Protein AF-A0A914AS18-F1 (afdb_monomer)

Radius of gyration: 23.31 Å; Cα contacts (8 Å, |Δi|>4): 651; chains: 1; bounding box: 73×38×85 Å

Foldseek 3Di:
DDDDDDDDDPPPPPPPPPPPDDDEFAKEKDWLAQAQALHFPTKIKIFGDPPNQQFDKDKFAQAQAQAQQADDDDRHADPPWDWDCPDSGMIMIGHPNHQNNFDKMWIWTADPVVRHIDIYIGGHAYNQAQKEWPVNAQEDEAEQQDKDKTFIDGDNVAFKKWKWWQPRNDTDTDDTRDRMDIGGNVRQVAWTKMKIDRPPDDSSDSNIYIHTYHYACHHPQFADPPVRPHGADAAPPPWDQHRHRSFTDEDPQADDRRRPDGHPPPDPVPPPDDDDDQALPGAPPPWDADRPPRDTHHDD

InterPro domains:
  IPR000742 EGF-like domain [PS01186] (248-259)
  IPR013783 Immunoglobulin-like fold [G3DSA:2.60.40.10] (130-218)
  IPR052108 Multiple EGF-like domains/Integrin beta-like [PTHR24035] (187-259)

Sequence (300 aa):
MQLMALASLILVTVVGFQYVGGDTFHQTMVTPVPYGAGLPGVSLSCIRSIPDIYFGYSFGRPFTLNVPGSASGLTGFPNGTISDNTVQNATTWYLPPTVDATGLFHCRGRNPVTRLSSEVYSIIHSHLRKFEPADGQVTKTINKGENATLAVISANNGSSPVWHRNNEGILLDLDPTRYEIQLTADEVADGDLFVVTDRDAPLDDNHFGMIRLIVRGCVAGKWGPPDCKGVCDLCYNGGVCDDETGDCICPPGFSEPNCLTGKLIAWSACLSGGLSVGVCDVCYNGGVCDDETGDCICPP

Nearest PDB structures (foldseek):
  4k0v-assembly1_A  TM=8.146E-01  e=7.078E-15  Homo sapiens
  2gy7-assembly1_B  TM=7.053E-01  e=8.536E-16  Homo sapiens
  1ya5-assembly1_B  TM=3.001E-01  e=5.994E-06  Homo sapiens
  3b43-assembly1_A  TM=2.975E-01  e=2.326E-05  Oryctolagus cuniculus
  1d3l-assembly1_A  TM=3.183E-01  e=7.267E-05  Homo sapiens

Solvent-accessible surface area (backbone atoms only — not comparable to full-atom values): 17046 Å² total; per-residue (Å²): 139,85,82,83,81,82,79,82,79,79,80,78,79,76,78,69,78,72,76,76,90,55,77,71,45,43,61,48,44,50,53,95,43,45,52,27,22,44,36,80,87,28,45,40,33,44,38,39,34,82,91,43,36,85,56,61,64,51,73,27,21,88,52,39,68,79,50,62,29,44,77,69,85,50,44,55,72,53,85,76,52,46,77,47,64,87,48,84,41,35,40,36,35,37,41,44,54,33,55,62,48,34,45,59,36,36,41,36,35,43,41,83,86,82,67,34,67,31,76,37,62,42,63,26,31,21,61,64,15,20,33,42,42,63,84,75,47,57,59,48,79,47,37,42,81,44,66,48,75,51,48,44,39,68,61,59,82,36,83,37,36,31,40,31,38,38,67,89,45,47,75,44,83,74,50,89,61,49,57,59,51,79,41,51,28,84,78,44,66,79,38,44,43,36,35,32,38,49,69,87,51,60,67,69,46,50,36,36,18,61,38,35,41,42,40,36,76,16,40,85,66,24,5,35,56,90,77,34,78,41,67,38,62,79,34,32,88,79,19,44,52,37,30,71,59,30,48,35,47,46,42,93,52,34,33,68,77,32,13,72,46,74,44,80,85,66,74,77,86,74,81,83,76,93,76,86,80,82,68,53,88,78,44,70,90,78,19,47,59,38,88,89,79,36,45,67,47,63,70,132

Mean predicted aligned error: 12.3 Å

Organism: Patiria miniata (NCBI:txid46514)

pLDDT: mean 76.68, std 19.77, range [28.48, 96.12]

Secondary structure (DSSP, 8-state):
--------------------S-----EEEE-S-TT-BTSTT-EEEEEE-TTSTT--EEEE-SS---STT--TT-SSPPTT-EEE--STTEEEEE--SSGGG-EEEEEEEE-TTT--EEEEEEEE-BTT-SEEETTS-SEEEE-TT--EEEEEEE-SS--SEEEEEEETTEEEEEEET-SEEEE-TTTSTT-EEEEEEETTS-TT----EEEEEEE-SS-TTEESTTTT-EE-----TT-EE-TTT--EEPPTTEESTTS-EE----STTSSSS----------STTPEEPTTT--EE---

Structure (mmCIF, N/CA/C/O backbone):
data_AF-A0A914AS18-F1
#
_entry.id   AF-A0A914AS18-F1
#
loop_
_atom_site.group_PDB
_atom_site.id
_atom_site.type_symbol
_atom_site.label_atom_id
_atom_site.label_alt_id
_atom_site.label_comp_id
_atom_site.label_asym_id
_atom_site.label_entity_id
_atom_site.label_seq_id
_atom_site.pdbx_PDB_ins_code
_atom_site.Cartn_x
_atom_site.Cartn_y
_atom_site.Cartn_z
_atom_site.occupancy
_atom_site.B_iso_or_equiv
_atom_site.auth_seq_id
_atom_site.auth_comp_id
_atom_site.auth_asym_id
_atom_site.auth_atom_id
_atom_site.pdbx_PDB_model_num
ATOM 1 N N . MET A 1 1 ? 50.838 5.146 -64.213 1.00 42.44 1 MET A N 1
ATOM 2 C CA . MET A 1 1 ? 50.674 5.775 -62.883 1.00 42.44 1 MET A CA 1
ATOM 3 C C . MET A 1 1 ? 49.210 5.661 -62.487 1.00 42.44 1 MET A C 1
ATOM 5 O O . MET A 1 1 ? 48.404 6.487 -62.884 1.00 42.44 1 MET A O 1
ATOM 9 N N . GLN A 1 2 ? 48.857 4.563 -61.817 1.00 36.12 2 GLN A N 1
ATOM 10 C CA . GLN A 1 2 ? 47.533 4.335 -61.233 1.00 36.12 2 GLN A CA 1
ATOM 11 C C . GLN A 1 2 ? 47.475 5.044 -59.877 1.00 36.12 2 GLN A C 1
ATOM 13 O O . GLN A 1 2 ? 48.295 4.752 -59.012 1.00 36.12 2 GLN A O 1
ATOM 18 N N . LEU A 1 3 ? 46.511 5.945 -59.689 1.00 34.16 3 LEU A N 1
ATOM 19 C CA . LEU A 1 3 ? 46.078 6.373 -58.361 1.00 34.16 3 LEU A CA 1
ATOM 20 C C . LEU A 1 3 ? 44.794 5.597 -58.044 1.00 34.16 3 LEU A C 1
ATOM 22 O O . LEU A 1 3 ? 43.732 5.900 -58.583 1.00 34.16 3 LEU A O 1
ATOM 26 N N . MET A 1 4 ? 44.906 4.558 -57.216 1.00 32.34 4 MET A N 1
ATOM 27 C CA . MET A 1 4 ? 43.747 3.916 -56.598 1.00 32.34 4 MET A CA 1
ATOM 28 C C . MET A 1 4 ? 43.265 4.814 -55.455 1.00 32.34 4 MET A C 1
ATOM 30 O O . MET A 1 4 ? 43.970 4.985 -54.462 1.00 32.34 4 MET A O 1
ATOM 34 N N . ALA A 1 5 ? 42.081 5.404 -55.600 1.00 39.03 5 ALA A N 1
ATOM 35 C CA . ALA A 1 5 ? 41.400 6.090 -54.510 1.00 39.03 5 ALA A CA 1
ATOM 36 C C . ALA A 1 5 ? 40.699 5.044 -53.629 1.00 39.03 5 ALA A C 1
ATOM 38 O O . ALA A 1 5 ? 39.703 4.446 -54.032 1.00 39.03 5 ALA A O 1
ATOM 39 N N . LEU A 1 6 ? 41.239 4.801 -52.435 1.00 37.94 6 LEU A N 1
ATOM 40 C CA . LEU A 1 6 ? 40.579 4.033 -51.380 1.00 37.94 6 LEU A CA 1
ATOM 41 C C . LEU A 1 6 ? 39.512 4.921 -50.728 1.00 37.94 6 LEU A C 1
ATOM 43 O O . LEU A 1 6 ? 39.827 5.808 -49.938 1.00 37.94 6 LEU A O 1
ATOM 47 N N . ALA A 1 7 ? 38.248 4.703 -51.084 1.00 37.66 7 ALA A N 1
ATOM 48 C CA . ALA A 1 7 ? 37.115 5.290 -50.382 1.00 37.66 7 ALA A CA 1
ATOM 49 C C . ALA A 1 7 ? 36.862 4.494 -49.090 1.00 37.66 7 ALA A C 1
ATOM 51 O O . ALA A 1 7 ? 36.327 3.387 -49.127 1.00 37.66 7 ALA A O 1
ATOM 52 N N . SER A 1 8 ? 37.269 5.047 -47.946 1.00 40.97 8 SER A N 1
ATOM 53 C CA . SER A 1 8 ? 36.931 4.502 -46.627 1.00 40.97 8 SER A CA 1
ATOM 54 C C . SER A 1 8 ? 35.450 4.745 -46.334 1.00 40.97 8 SER A C 1
ATOM 56 O O . SER A 1 8 ? 35.049 5.853 -45.980 1.00 40.97 8 SER A O 1
ATOM 58 N N . LEU A 1 9 ? 34.631 3.706 -46.492 1.00 36.41 9 LEU A N 1
ATOM 59 C CA . LEU A 1 9 ? 33.234 3.701 -46.068 1.00 36.41 9 LEU A CA 1
ATOM 60 C C . LEU A 1 9 ? 33.200 3.534 -44.537 1.00 36.41 9 LEU A C 1
ATOM 62 O O . LEU A 1 9 ? 33.356 2.429 -44.022 1.00 36.41 9 LEU A O 1
ATOM 66 N N . ILE A 1 10 ? 33.056 4.634 -43.794 1.00 40.56 10 ILE A N 1
ATOM 67 C CA . ILE A 1 10 ? 32.848 4.581 -42.341 1.00 40.56 10 ILE A CA 1
ATOM 68 C C . ILE A 1 10 ? 31.408 4.114 -42.112 1.00 40.56 10 ILE A C 1
ATOM 70 O O . ILE A 1 10 ? 30.462 4.892 -42.234 1.00 40.56 10 ILE A O 1
ATOM 74 N N . LEU A 1 11 ? 31.239 2.825 -41.815 1.00 35.41 11 LEU A N 1
ATOM 75 C CA . LEU A 1 11 ? 29.970 2.268 -41.363 1.00 35.41 11 LEU A CA 1
ATOM 76 C C . LEU A 1 11 ? 29.728 2.778 -39.933 1.00 35.41 11 LEU A C 1
ATOM 78 O O . LEU A 1 11 ? 30.219 2.205 -38.964 1.00 35.41 11 LEU A O 1
ATOM 82 N N . VAL A 1 12 ? 29.018 3.898 -39.790 1.00 36.06 12 VAL A N 1
ATOM 83 C CA . VAL A 1 12 ? 28.504 4.325 -38.486 1.00 36.06 12 VAL A CA 1
ATOM 84 C C . VAL A 1 12 ? 27.377 3.362 -38.134 1.00 36.06 12 VAL A C 1
ATOM 86 O O . VAL A 1 12 ? 26.227 3.558 -38.524 1.00 36.06 12 VAL A O 1
ATOM 89 N N . THR A 1 13 ? 27.704 2.280 -37.432 1.00 35.69 13 THR A N 1
ATOM 90 C CA . THR A 1 13 ? 26.700 1.481 -36.735 1.00 35.69 13 THR A CA 1
ATOM 91 C C . THR A 1 13 ? 26.132 2.357 -35.630 1.00 35.69 13 THR A C 1
ATOM 93 O O . THR A 1 13 ? 26.680 2.430 -34.531 1.00 35.69 13 THR A O 1
ATOM 96 N N . VAL A 1 14 ? 25.047 3.068 -35.935 1.00 34.44 14 VAL A N 1
ATOM 97 C CA . VAL A 1 14 ? 24.156 3.592 -34.906 1.00 34.44 14 VAL A CA 1
ATOM 98 C C . VAL A 1 14 ? 23.578 2.359 -34.229 1.00 34.44 14 VAL A C 1
ATOM 100 O O . VAL A 1 14 ? 22.624 1.758 -34.720 1.00 34.44 14 VAL A O 1
ATOM 103 N N . VAL A 1 15 ? 24.202 1.932 -33.132 1.00 35.03 15 VAL A N 1
ATOM 104 C CA . VAL A 1 15 ? 23.566 1.019 -32.186 1.00 35.03 15 VAL A CA 1
ATOM 105 C C . VAL A 1 15 ? 22.475 1.847 -31.524 1.00 35.03 15 VAL A C 1
ATOM 107 O O . VAL A 1 15 ? 22.665 2.449 -30.471 1.00 35.03 15 VAL A O 1
ATOM 110 N N . GLY A 1 16 ? 21.341 1.970 -32.210 1.00 29.72 16 GLY A N 1
ATOM 111 C CA . GLY A 1 16 ? 20.107 2.314 -31.542 1.00 29.72 16 GLY A CA 1
ATOM 112 C C . GLY A 1 16 ? 19.848 1.163 -30.592 1.00 29.72 16 GLY A C 1
ATOM 113 O O . GLY A 1 16 ? 19.482 0.080 -31.044 1.00 29.72 16 GLY A O 1
ATOM 114 N N . PHE A 1 17 ? 20.088 1.374 -29.298 1.00 34.53 17 PHE A N 1
ATOM 115 C CA . PHE A 1 17 ? 19.421 0.578 -28.284 1.00 34.53 17 PHE A CA 1
ATOM 116 C C . PHE A 1 17 ? 17.931 0.797 -28.532 1.00 34.53 17 PHE A C 1
ATOM 118 O O . PHE A 1 17 ? 17.363 1.815 -28.141 1.00 34.53 17 PHE A O 1
ATOM 125 N N . GLN A 1 18 ? 17.324 -0.102 -29.305 1.00 31.59 18 GLN A N 1
ATOM 126 C CA . GLN A 1 18 ? 15.885 -0.235 -29.317 1.00 31.59 18 GLN A CA 1
ATOM 127 C C . GLN A 1 18 ? 15.551 -0.695 -27.907 1.00 31.59 18 GLN A C 1
ATOM 129 O O . GLN A 1 18 ? 15.800 -1.845 -27.558 1.00 31.59 18 GLN A O 1
ATOM 134 N N . TYR A 1 19 ? 15.118 0.255 -27.078 1.00 38.97 19 TYR A N 1
ATOM 135 C CA . TYR A 1 19 ? 14.481 -0.036 -25.806 1.00 38.97 19 TYR A CA 1
ATOM 136 C C . TYR A 1 19 ? 13.300 -0.944 -26.146 1.00 38.97 19 TYR A C 1
ATOM 138 O O . TYR A 1 19 ? 12.369 -0.535 -26.847 1.00 38.97 19 TYR A O 1
ATOM 146 N N . VAL A 1 20 ? 13.450 -2.226 -25.820 1.00 39.88 20 VAL A N 1
ATOM 147 C CA . VAL A 1 20 ? 12.445 -3.245 -26.100 1.00 39.88 20 VAL A CA 1
ATOM 148 C C . VAL A 1 20 ? 11.271 -2.918 -25.190 1.00 39.88 20 VAL A C 1
ATOM 150 O O . VAL A 1 20 ? 11.440 -2.809 -23.984 1.00 39.88 20 VAL A O 1
ATOM 153 N N . GLY A 1 21 ? 10.118 -2.653 -25.802 1.00 36.00 21 GLY A N 1
ATOM 154 C CA . GLY A 1 21 ? 8.960 -2.086 -25.130 1.00 36.00 21 GLY A CA 1
ATOM 155 C C . GLY A 1 21 ? 8.450 -2.941 -23.972 1.00 36.00 21 GLY A C 1
ATOM 156 O O . GLY A 1 21 ? 8.034 -4.075 -24.189 1.00 36.00 21 GLY A O 1
ATOM 157 N N . GLY A 1 22 ? 8.435 -2.317 -22.793 1.00 49.41 22 GLY A N 1
ATOM 158 C CA . GLY A 1 22 ? 7.764 -2.761 -21.569 1.00 49.41 22 GLY A CA 1
ATOM 159 C C . GLY A 1 22 ? 7.999 -1.810 -20.381 1.00 49.41 22 GLY A C 1
ATOM 160 O O . GLY A 1 22 ? 7.972 -2.238 -19.240 1.00 49.41 22 GLY A O 1
ATOM 161 N N . ASP A 1 23 ? 8.312 -0.527 -20.596 1.00 62.78 23 ASP A N 1
ATOM 162 C CA . ASP A 1 23 ? 9.034 0.244 -19.567 1.00 62.78 23 ASP A CA 1
ATOM 163 C C . ASP A 1 23 ? 8.135 0.857 -18.478 1.00 62.78 23 ASP A C 1
ATOM 165 O O . ASP A 1 23 ? 7.740 2.026 -18.536 1.00 62.78 23 ASP A O 1
ATOM 169 N N . THR A 1 24 ? 7.845 0.101 -17.422 1.00 70.62 24 THR A N 1
ATOM 170 C CA . THR A 1 24 ? 7.373 0.698 -16.165 1.00 70.62 24 THR A CA 1
ATOM 171 C C . THR A 1 24 ? 8.449 1.624 -15.578 1.00 70.62 24 THR A C 1
ATOM 173 O O . THR A 1 24 ? 9.645 1.473 -15.822 1.00 70.62 24 THR A O 1
ATOM 176 N N . PHE A 1 25 ? 8.034 2.646 -14.821 1.00 80.69 25 PHE A N 1
ATOM 177 C CA . PHE A 1 25 ? 8.987 3.501 -14.110 1.00 80.69 25 PHE A CA 1
ATOM 178 C C . PHE A 1 25 ? 9.487 2.772 -12.857 1.00 80.69 25 PHE A C 1
ATOM 180 O O . PHE A 1 25 ? 8.688 2.444 -11.975 1.00 80.69 25 PHE A O 1
ATOM 187 N N . HIS A 1 26 ? 10.798 2.554 -12.757 1.00 78.44 26 HIS A N 1
ATOM 188 C CA . HIS A 1 26 ? 11.415 1.712 -11.735 1.00 78.44 26 HIS A CA 1
ATOM 189 C C . HIS A 1 26 ? 11.578 2.467 -10.417 1.00 78.44 26 HIS A C 1
ATOM 191 O O . HIS A 1 26 ? 12.534 3.220 -10.202 1.00 78.44 26 HIS A O 1
ATOM 197 N N . GLN A 1 27 ? 10.641 2.243 -9.504 1.00 82.19 27 GLN A N 1
ATOM 198 C CA . GLN A 1 27 ? 10.628 2.885 -8.196 1.00 82.19 27 GLN A CA 1
ATOM 199 C C . GLN A 1 27 ? 9.976 2.001 -7.137 1.00 82.19 27 GLN A C 1
ATOM 201 O O . GLN A 1 27 ? 9.215 1.090 -7.448 1.00 82.19 27 GLN A O 1
ATOM 206 N N . THR A 1 28 ? 10.240 2.314 -5.874 1.00 84.12 28 THR A N 1
ATOM 207 C CA . THR A 1 28 ? 9.548 1.733 -4.725 1.00 84.12 28 THR A CA 1
ATOM 208 C C . THR A 1 28 ? 9.311 2.794 -3.658 1.00 84.12 28 THR A C 1
ATOM 210 O O . THR A 1 28 ? 10.036 3.790 -3.586 1.00 84.12 28 THR A O 1
ATOM 213 N N . MET A 1 29 ? 8.287 2.585 -2.836 1.00 86.25 29 MET A N 1
ATOM 214 C CA . MET A 1 29 ? 8.003 3.408 -1.669 1.00 86.25 29 MET A CA 1
ATOM 215 C C . MET A 1 29 ? 7.991 2.515 -0.440 1.00 86.25 29 MET A C 1
ATOM 217 O O . MET A 1 29 ? 7.342 1.470 -0.440 1.00 86.25 29 MET A O 1
ATOM 221 N N . VAL A 1 30 ? 8.742 2.913 0.582 1.00 84.12 30 VAL A N 1
ATOM 222 C CA . VAL A 1 30 ? 8.933 2.119 1.796 1.00 84.12 30 VAL A CA 1
ATOM 223 C C . VAL A 1 30 ? 8.696 2.961 3.040 1.00 84.12 30 VAL A C 1
ATOM 225 O O . VAL A 1 30 ? 9.022 4.147 3.080 1.00 84.12 30 VAL A O 1
ATOM 228 N N . THR A 1 31 ? 8.162 2.324 4.077 1.00 85.00 31 THR A N 1
ATOM 229 C CA . THR A 1 31 ? 8.147 2.847 5.444 1.00 85.00 31 THR A CA 1
ATOM 230 C C . THR A 1 31 ? 8.686 1.772 6.385 1.00 85.00 31 THR A C 1
ATOM 232 O O . THR A 1 31 ? 8.268 0.618 6.274 1.00 85.00 31 THR A O 1
ATOM 235 N N . PRO A 1 32 ? 9.608 2.105 7.304 1.00 82.00 32 PRO A N 1
ATOM 236 C CA . PRO A 1 32 ? 10.086 1.148 8.298 1.00 82.00 32 PRO A CA 1
ATOM 237 C C . PRO A 1 32 ? 9.074 0.928 9.435 1.00 82.00 32 PRO A C 1
ATOM 239 O O . PRO A 1 32 ? 9.190 -0.039 10.179 1.00 82.00 32 PRO A O 1
ATOM 242 N N . VAL A 1 33 ? 8.079 1.813 9.585 1.00 85.00 33 VAL A N 1
ATOM 243 C CA . VAL A 1 33 ? 7.125 1.805 10.705 1.00 85.00 33 VAL A CA 1
ATOM 244 C C . VAL A 1 33 ? 5.674 1.922 10.212 1.00 85.00 33 VAL A C 1
ATOM 246 O O . VAL A 1 33 ? 5.014 2.938 10.447 1.00 85.00 33 VAL A O 1
ATOM 249 N N . PRO A 1 34 ? 5.126 0.875 9.561 1.00 87.44 34 PRO A N 1
ATOM 250 C CA . PRO A 1 34 ? 3.766 0.898 9.012 1.00 87.44 34 PRO A CA 1
ATOM 251 C C . PRO A 1 34 ? 2.676 1.092 10.077 1.00 87.44 34 PRO A C 1
ATOM 253 O O . PRO A 1 34 ? 1.574 1.490 9.737 1.00 87.44 34 PRO A O 1
ATOM 256 N N 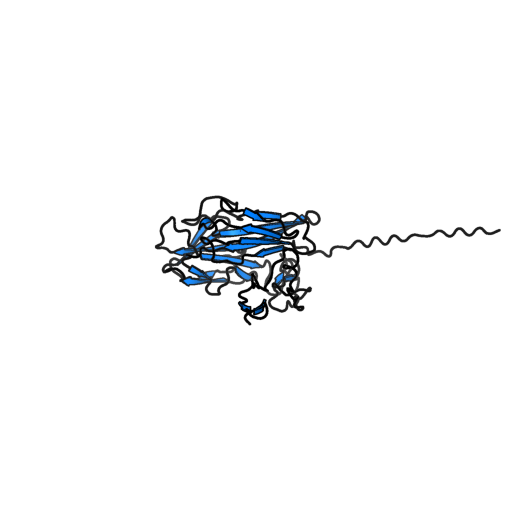. TYR A 1 35 ? 2.979 0.880 11.362 1.00 91.12 35 TYR A N 1
ATOM 257 C CA . TYR A 1 35 ? 2.069 1.099 12.496 1.00 91.12 35 TYR A CA 1
ATOM 258 C C . TYR A 1 35 ? 2.524 2.248 13.413 1.00 91.12 35 TYR A C 1
ATOM 260 O O . TYR A 1 35 ? 2.249 2.240 14.611 1.00 91.12 35 TYR A O 1
ATOM 268 N N . GLY A 1 36 ? 3.297 3.200 12.886 1.00 89.44 36 GLY A N 1
ATOM 269 C CA . GLY A 1 36 ? 3.982 4.215 13.687 1.00 89.44 36 GLY A CA 1
ATOM 270 C C . GLY A 1 36 ? 3.266 5.558 13.834 1.00 89.44 36 GLY A C 1
ATOM 271 O O . GLY A 1 36 ? 3.723 6.375 14.629 1.00 89.44 36 GLY A O 1
ATOM 272 N N . ALA A 1 37 ? 2.185 5.848 13.096 1.00 90.94 37 ALA A N 1
ATOM 273 C CA . ALA A 1 37 ? 1.613 7.202 13.110 1.00 90.94 37 ALA A CA 1
ATOM 274 C C . ALA A 1 37 ? 1.172 7.622 14.525 1.00 90.94 37 ALA A C 1
ATOM 276 O O . ALA A 1 37 ? 0.521 6.858 15.237 1.00 90.94 37 ALA 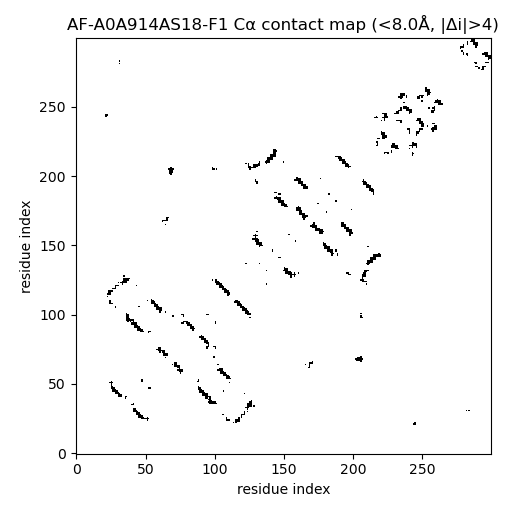A O 1
ATOM 277 N N . GLY A 1 38 ? 1.554 8.836 14.935 1.00 89.69 38 GLY A N 1
ATOM 278 C CA . GLY A 1 38 ? 1.447 9.341 16.312 1.00 89.69 38 GLY A CA 1
ATOM 279 C C . GLY A 1 38 ? 2.709 9.163 17.172 1.00 89.69 38 GLY A C 1
ATOM 280 O O . GLY A 1 38 ? 2.777 9.742 18.253 1.00 89.69 38 GLY A O 1
ATOM 281 N N . LEU A 1 39 ? 3.717 8.424 16.701 1.00 91.19 39 LEU A N 1
ATOM 282 C CA . LEU A 1 39 ? 5.019 8.265 17.358 1.00 91.19 39 LEU A CA 1
ATOM 283 C C . LEU A 1 39 ? 6.114 9.076 16.639 1.00 91.19 39 LEU A C 1
ATOM 285 O O . LEU A 1 39 ? 5.970 9.411 15.461 1.00 91.19 39 LEU A O 1
ATOM 289 N N . PRO A 1 40 ? 7.226 9.416 17.319 1.00 90.00 40 PRO A N 1
ATOM 290 C CA . PRO A 1 40 ? 8.403 9.970 16.654 1.00 90.00 40 PRO A CA 1
ATOM 291 C C . PRO A 1 40 ? 9.079 8.932 15.744 1.00 90.00 40 PRO A C 1
ATOM 293 O O . PRO A 1 40 ? 8.979 7.731 15.974 1.00 90.00 40 PRO A O 1
ATOM 296 N N . GLY A 1 41 ? 9.813 9.407 14.733 1.00 85.44 41 GLY A N 1
ATOM 297 C CA . GLY A 1 41 ? 10.626 8.552 13.856 1.00 85.44 41 GLY A CA 1
ATOM 298 C C . GLY A 1 41 ? 9.885 7.948 12.659 1.00 85.44 41 GLY A C 1
ATOM 299 O O . GLY A 1 41 ? 10.465 7.151 11.929 1.00 85.44 41 GLY A O 1
ATOM 300 N N . VAL A 1 42 ? 8.629 8.338 12.421 1.00 90.69 42 VAL A N 1
ATOM 301 C CA . VAL A 1 42 ? 7.878 7.902 11.240 1.00 90.69 42 VAL A CA 1
ATOM 302 C C . VAL A 1 42 ? 8.463 8.519 9.979 1.00 90.69 42 VAL A C 1
ATOM 304 O O . VAL A 1 42 ? 8.587 9.740 9.867 1.00 90.69 42 VAL A O 1
ATOM 307 N N . SER A 1 43 ? 8.789 7.672 9.008 1.00 90.38 43 SER A N 1
ATOM 308 C CA . SER A 1 43 ? 9.318 8.104 7.722 1.00 90.38 43 SER A CA 1
ATOM 309 C C . SER A 1 43 ? 8.741 7.314 6.550 1.00 90.38 43 SER A C 1
ATOM 311 O O . SER A 1 43 ? 8.255 6.187 6.691 1.00 90.38 43 SER A O 1
ATOM 313 N N . LEU A 1 44 ? 8.790 7.945 5.381 1.00 91.06 44 LEU A N 1
ATOM 314 C CA . LEU A 1 44 ? 8.476 7.365 4.081 1.00 91.06 44 LEU A CA 1
ATOM 315 C C . LEU A 1 44 ? 9.617 7.673 3.131 1.00 91.06 44 LEU A C 1
ATOM 317 O O . LEU A 1 44 ? 10.024 8.826 3.046 1.00 91.06 44 LEU A O 1
ATOM 321 N N . SER A 1 45 ? 10.086 6.691 2.375 1.00 89.06 45 SER A N 1
ATOM 322 C CA . SER A 1 45 ? 11.128 6.898 1.373 1.00 89.06 45 SER A CA 1
ATOM 323 C C . SER A 1 45 ? 10.642 6.466 0.003 1.00 89.06 45 SER A C 1
ATOM 325 O O . SER A 1 45 ? 10.185 5.339 -0.164 1.00 89.06 45 SER A O 1
ATOM 327 N N . CYS A 1 46 ? 10.774 7.346 -0.986 1.00 87.75 46 CYS A N 1
ATOM 328 C CA . CYS A 1 46 ? 10.642 6.996 -2.394 1.00 87.75 46 CYS A CA 1
ATOM 329 C C . CYS A 1 46 ? 12.027 6.758 -2.968 1.00 87.75 46 CYS A C 1
ATOM 331 O O . CYS A 1 46 ? 12.858 7.667 -2.965 1.00 87.75 46 CYS A O 1
ATOM 333 N N . ILE A 1 47 ? 12.269 5.559 -3.481 1.00 84.38 47 ILE A N 1
ATOM 334 C CA . ILE A 1 47 ? 13.565 5.137 -4.002 1.00 84.38 47 ILE A CA 1
ATOM 335 C C . ILE A 1 47 ? 13.399 4.833 -5.484 1.00 84.38 47 ILE A C 1
ATOM 337 O O . ILE A 1 47 ? 12.559 4.022 -5.869 1.00 84.38 47 ILE A O 1
ATOM 341 N N . ARG A 1 48 ? 14.209 5.483 -6.317 1.00 84.31 48 ARG A N 1
ATOM 342 C CA . ARG A 1 48 ? 14.289 5.222 -7.756 1.00 84.31 48 ARG A CA 1
ATOM 343 C C . ARG A 1 48 ? 15.409 4.237 -8.043 1.00 84.31 48 ARG A C 1
ATOM 345 O O . ARG A 1 48 ? 16.491 4.308 -7.448 1.00 84.31 48 ARG A O 1
ATOM 352 N N . SER A 1 49 ? 15.158 3.369 -9.006 1.00 77.62 49 SER A N 1
ATOM 353 C CA . SER A 1 49 ? 16.100 2.361 -9.472 1.00 77.62 49 SER A CA 1
ATOM 354 C C . SER A 1 49 ? 16.552 2.682 -10.892 1.00 77.62 49 SER A C 1
ATOM 356 O O . SER A 1 49 ? 15.919 3.452 -11.608 1.00 77.62 49 SER A O 1
ATOM 358 N N . ILE A 1 50 ? 17.688 2.118 -11.299 1.00 72.94 50 ILE A N 1
ATOM 359 C CA . ILE A 1 50 ? 18.120 2.150 -12.702 1.00 72.94 50 ILE A CA 1
ATOM 360 C C . ILE A 1 50 ? 17.043 1.440 -13.538 1.00 72.94 50 ILE A C 1
ATOM 362 O O . ILE A 1 50 ? 16.571 0.393 -13.094 1.00 72.94 50 ILE A O 1
ATOM 366 N N . PRO A 1 51 ? 16.670 1.970 -14.717 1.00 76.38 51 PRO A N 1
ATOM 367 C CA . PRO A 1 51 ? 17.252 3.113 -15.437 1.00 76.38 51 PRO A CA 1
ATOM 368 C C . PRO A 1 51 ? 16.709 4.502 -15.047 1.00 76.38 51 PRO A C 1
ATOM 370 O O . PRO A 1 51 ? 17.263 5.510 -15.484 1.00 76.38 51 PRO A O 1
ATOM 373 N N . ASP A 1 52 ? 15.677 4.586 -14.208 1.00 81.81 52 ASP A N 1
ATOM 374 C CA . ASP A 1 52 ? 14.899 5.809 -13.953 1.00 81.81 52 ASP A CA 1
ATOM 375 C C . ASP A 1 52 ? 15.435 6.711 -12.819 1.00 81.81 52 ASP A C 1
ATOM 377 O O . ASP A 1 52 ? 14.799 7.685 -12.406 1.00 81.81 52 ASP A O 1
ATOM 381 N N . ILE A 1 53 ? 16.647 6.432 -12.335 1.00 80.06 53 ILE A N 1
ATOM 382 C CA . ILE A 1 53 ? 17.292 7.065 -11.172 1.00 80.06 53 ILE A CA 1
ATOM 383 C C . ILE A 1 53 ? 17.362 8.607 -11.216 1.00 80.06 53 ILE A C 1
ATOM 385 O O . ILE A 1 53 ? 17.384 9.255 -10.169 1.00 80.06 53 ILE A O 1
ATOM 389 N N . TYR A 1 54 ? 17.376 9.205 -12.411 1.00 80.81 54 TYR A N 1
ATOM 390 C CA . TYR A 1 54 ? 17.524 10.653 -12.611 1.00 80.81 54 TYR A CA 1
ATOM 391 C C . TYR A 1 54 ? 16.214 11.382 -12.918 1.00 80.81 54 TYR A C 1
ATOM 393 O O . TYR A 1 54 ? 16.209 12.610 -13.023 1.00 80.81 54 TYR A O 1
ATOM 401 N N . PHE A 1 55 ? 15.106 10.662 -13.076 1.00 84.19 55 PHE A N 1
ATOM 402 C CA . PHE A 1 55 ? 13.833 11.285 -13.411 1.00 84.19 55 PHE A CA 1
ATOM 403 C C . PHE A 1 55 ? 13.118 11.823 -12.170 1.00 84.19 55 PHE A C 1
ATOM 405 O O . PHE A 1 55 ? 13.309 11.349 -11.044 1.00 84.19 55 PHE A O 1
ATOM 412 N N . GLY A 1 56 ? 12.316 12.865 -12.393 1.00 83.62 56 GLY A N 1
ATOM 413 C CA . GLY A 1 56 ? 11.465 13.458 -11.369 1.00 83.62 56 GLY A CA 1
ATOM 414 C C . GLY A 1 56 ? 10.215 12.618 -11.112 1.00 83.62 56 GLY A C 1
ATOM 415 O O . GLY A 1 56 ? 9.801 11.808 -11.943 1.00 83.62 56 GLY A O 1
ATOM 416 N N . TYR A 1 57 ? 9.599 12.849 -9.962 1.00 87.75 57 TYR A N 1
ATOM 417 C CA . TYR A 1 57 ? 8.368 12.192 -9.544 1.00 87.75 57 TYR A CA 1
ATOM 418 C C . TYR A 1 57 ? 7.524 13.176 -8.719 1.00 87.75 57 TYR A C 1
ATOM 420 O O . TYR A 1 57 ? 8.039 14.175 -8.208 1.00 87.75 57 TYR A O 1
ATOM 428 N N . SER A 1 58 ? 6.223 12.923 -8.613 1.00 90.69 58 SER A N 1
ATOM 429 C CA . SER A 1 58 ? 5.331 13.622 -7.682 1.00 90.69 58 SER A CA 1
ATOM 430 C C . SER A 1 58 ? 5.011 12.734 -6.488 1.00 90.69 58 SER A C 1
ATOM 432 O O . SER A 1 58 ? 5.154 11.518 -6.555 1.00 90.69 58 SER A O 1
ATOM 434 N N . PHE A 1 59 ? 4.590 13.335 -5.385 1.00 91.56 59 PHE A N 1
ATOM 435 C CA . PHE A 1 59 ? 4.309 12.625 -4.144 1.00 91.56 59 PHE A CA 1
ATOM 436 C C . PHE A 1 59 ? 3.140 13.279 -3.417 1.00 91.56 59 PHE A C 1
ATOM 438 O O . PHE A 1 59 ? 2.874 14.470 -3.592 1.00 91.56 59 PHE A O 1
ATOM 445 N N . GLY A 1 60 ? 2.455 12.508 -2.581 1.00 91.56 60 GLY A N 1
ATOM 446 C CA . GLY A 1 60 ? 1.369 13.020 -1.751 1.00 91.56 60 GLY A CA 1
ATOM 447 C C . GLY A 1 60 ? 0.458 11.916 -1.249 1.00 91.56 60 GLY A C 1
ATOM 448 O O . GLY A 1 60 ? 0.821 10.743 -1.225 1.00 91.56 60 GLY A O 1
ATOM 449 N N . ARG A 1 61 ? -0.774 12.288 -0.932 1.00 88.81 61 ARG A N 1
ATOM 450 C CA . ARG A 1 61 ? -1.901 11.367 -0.789 1.00 88.81 61 ARG A CA 1
ATOM 451 C C . ARG A 1 61 ? -2.676 11.347 -2.107 1.00 88.81 61 ARG A C 1
ATOM 453 O O . ARG A 1 61 ? -2.914 12.419 -2.663 1.00 88.81 61 ARG A O 1
ATOM 460 N N . PRO A 1 62 ? -3.050 10.168 -2.624 1.00 86.38 62 PRO A N 1
ATOM 461 C CA . PRO A 1 62 ? -3.702 10.073 -3.931 1.00 86.38 62 PRO A CA 1
ATOM 462 C C . PRO A 1 62 ? -5.103 10.699 -3.945 1.00 86.38 62 PRO A C 1
ATOM 464 O O . PRO A 1 62 ? -5.545 11.207 -4.968 1.00 86.38 62 PRO A O 1
ATOM 467 N N . PHE A 1 63 ? -5.787 10.705 -2.803 1.00 81.38 63 PHE A N 1
ATOM 468 C CA . PHE A 1 63 ? -7.128 11.254 -2.640 1.00 81.38 63 PHE A CA 1
ATOM 469 C C . PHE A 1 63 ? -7.363 11.634 -1.177 1.00 81.38 63 PHE A C 1
ATOM 471 O O . PHE A 1 63 ? -6.587 11.289 -0.281 1.00 81.38 63 PHE A O 1
ATOM 478 N N . THR A 1 64 ? -8.461 12.338 -0.928 1.00 78.06 64 THR A N 1
ATOM 479 C CA . THR A 1 64 ? -8.926 12.661 0.420 1.00 78.06 64 THR A CA 1
ATOM 480 C C . THR A 1 64 ? -9.671 11.471 1.008 1.00 78.06 64 THR A C 1
ATOM 482 O O . THR A 1 64 ? -10.680 11.035 0.458 1.00 78.06 64 THR A O 1
ATOM 485 N N . LEU A 1 65 ? -9.183 10.948 2.132 1.00 76.50 65 LEU A N 1
ATOM 486 C CA . LEU A 1 65 ? -9.842 9.856 2.835 1.00 76.50 65 LEU A CA 1
ATOM 487 C C . LEU A 1 65 ? -11.017 10.414 3.649 1.00 76.50 65 LEU A C 1
ATOM 489 O O . LEU A 1 65 ? -10.802 11.012 4.703 1.00 76.50 65 LEU A O 1
ATOM 493 N N . ASN A 1 66 ? -12.243 10.242 3.155 1.00 74.38 66 ASN A N 1
ATOM 494 C CA . ASN A 1 66 ? -13.460 10.837 3.726 1.00 74.38 66 ASN A CA 1
ATOM 495 C C . ASN A 1 66 ? -14.049 10.029 4.899 1.00 74.38 66 ASN A C 1
ATOM 497 O O . ASN A 1 66 ? -15.262 9.913 5.032 1.00 74.38 66 ASN A O 1
ATOM 501 N N . VAL A 1 67 ? -13.186 9.453 5.738 1.00 75.38 67 VAL A N 1
ATOM 502 C CA . VAL A 1 67 ? -13.549 8.604 6.887 1.00 75.38 67 VAL A CA 1
ATOM 503 C C . VAL A 1 67 ? -13.677 9.475 8.141 1.00 75.38 67 VAL A C 1
ATOM 505 O O . VAL A 1 67 ? -12.909 10.435 8.265 1.00 75.38 67 VAL A O 1
ATOM 508 N N . PRO A 1 68 ? -14.602 9.171 9.076 1.00 70.25 68 PRO A N 1
ATOM 509 C CA . PRO A 1 68 ? -14.648 9.832 10.380 1.00 70.25 68 PRO A CA 1
ATOM 510 C C . PRO A 1 68 ? -13.256 9.926 11.029 1.00 70.25 68 PRO A C 1
ATOM 512 O O . PRO A 1 68 ? -12.429 9.028 10.880 1.00 70.25 68 PRO A O 1
ATOM 515 N N . GLY A 1 69 ? -12.967 11.062 11.661 1.00 66.06 69 GLY A N 1
ATOM 516 C CA . GLY A 1 69 ? -11.687 11.366 12.306 1.00 66.06 69 GLY A CA 1
ATOM 517 C C . GLY A 1 69 ? -10.526 11.706 11.376 1.00 66.06 69 GLY A C 1
ATOM 518 O O . GLY A 1 69 ? -9.589 12.381 11.802 1.00 66.06 69 GLY A O 1
ATOM 519 N N . SER A 1 70 ? -10.567 11.316 10.101 1.00 70.69 70 SER A N 1
ATOM 520 C CA . SER A 1 70 ? -9.517 11.655 9.136 1.00 70.69 70 SER A CA 1
ATOM 521 C C . SER A 1 70 ? -9.309 13.172 9.067 1.00 70.69 70 SER A C 1
ATOM 523 O O . SER A 1 70 ? -10.260 13.938 8.881 1.00 70.69 70 SER A O 1
ATOM 525 N N . ALA A 1 71 ? -8.057 13.620 9.207 1.00 59.19 71 ALA A N 1
ATOM 526 C CA . ALA A 1 71 ? -7.686 15.024 9.088 1.00 59.19 71 ALA A CA 1
ATOM 527 C C . ALA A 1 71 ? -7.869 15.509 7.637 1.00 59.19 71 ALA A C 1
ATOM 529 O O . ALA A 1 71 ? -6.953 15.500 6.823 1.00 59.19 71 ALA A O 1
ATOM 530 N N . SER A 1 72 ? -9.107 15.892 7.329 1.00 52.06 72 SER A N 1
ATOM 531 C CA . SER A 1 72 ? -9.563 16.892 6.359 1.00 52.06 72 SER A CA 1
ATOM 532 C C . SER A 1 72 ? -8.723 17.082 5.082 1.00 52.06 72 SER A C 1
ATOM 534 O O . SER A 1 72 ? -7.734 17.808 5.073 1.00 52.06 72 SER A O 1
ATOM 536 N N . GLY A 1 73 ? -9.230 16.574 3.953 1.00 56.09 73 GLY A N 1
ATOM 537 C CA . GLY A 1 73 ? -9.283 17.326 2.686 1.00 56.09 73 GLY A CA 1
ATOM 538 C C . GLY A 1 73 ? -7.987 17.621 1.916 1.00 56.09 73 GLY A C 1
ATOM 539 O O . GLY A 1 73 ? -8.059 18.274 0.876 1.00 56.09 73 GLY A O 1
ATOM 540 N N . LEU A 1 74 ? -6.818 17.170 2.375 1.00 60.72 74 LEU A N 1
ATOM 541 C CA . LEU A 1 74 ? -5.539 17.470 1.725 1.00 60.72 74 LEU A CA 1
ATOM 542 C C . LEU A 1 74 ? -4.957 16.242 1.016 1.00 60.72 74 LEU A C 1
ATOM 544 O O . LEU A 1 74 ? -4.780 15.181 1.605 1.00 60.72 74 LEU A O 1
ATOM 548 N N . THR A 1 75 ? -4.576 16.423 -0.248 1.00 79.19 75 THR A N 1
ATOM 549 C CA . THR A 1 75 ? -3.766 15.472 -1.032 1.00 79.19 75 THR A CA 1
ATOM 550 C C . THR A 1 75 ? -2.264 15.601 -0.735 1.00 79.19 75 THR A C 1
ATOM 552 O O . THR A 1 75 ? -1.426 14.962 -1.368 1.00 79.19 75 THR A O 1
ATOM 555 N N . GLY A 1 76 ? -1.897 16.444 0.233 1.00 83.69 76 GLY A N 1
ATOM 556 C CA . GLY A 1 76 ? -0.523 16.670 0.669 1.00 83.69 76 GLY A CA 1
ATOM 557 C C . GLY A 1 76 ? -0.089 15.764 1.822 1.00 83.69 76 GLY A C 1
ATOM 558 O O . GLY A 1 76 ? -0.865 14.995 2.390 1.00 83.69 76 GLY A O 1
ATOM 559 N N . PHE A 1 77 ? 1.183 15.888 2.185 1.00 88.62 77 PHE A N 1
ATOM 560 C CA . PHE A 1 77 ? 1.713 15.319 3.419 1.00 88.62 77 PHE A CA 1
ATOM 561 C C . PHE A 1 77 ? 1.223 16.117 4.647 1.00 88.62 77 PHE A C 1
ATOM 563 O O . PHE A 1 77 ? 0.866 17.291 4.502 1.00 88.62 77 PHE A O 1
ATOM 570 N N . PRO A 1 78 ? 1.215 15.516 5.853 1.00 88.56 78 PRO A N 1
ATOM 571 C CA . PRO A 1 78 ? 0.861 16.211 7.090 1.00 88.56 78 PRO A CA 1
ATOM 572 C C . PRO A 1 78 ? 1.699 17.476 7.313 1.00 88.56 78 PRO A C 1
ATOM 574 O O . PRO A 1 78 ? 2.885 17.523 6.967 1.00 88.56 78 PRO A O 1
ATOM 577 N N . ASN A 1 79 ? 1.105 18.498 7.931 1.00 89.00 79 ASN A N 1
ATOM 578 C CA . ASN A 1 79 ? 1.819 19.735 8.241 1.00 89.00 79 ASN A CA 1
ATOM 579 C C . ASN A 1 79 ? 2.999 19.469 9.193 1.00 89.00 79 ASN A C 1
ATOM 581 O O . ASN A 1 79 ? 2.851 18.756 10.180 1.00 89.00 79 ASN A O 1
ATOM 585 N N . GLY A 1 80 ? 4.162 20.055 8.908 1.00 89.38 80 GLY A N 1
ATOM 586 C CA . GLY A 1 80 ? 5.401 19.792 9.647 1.00 89.38 80 GLY A CA 1
ATOM 587 C C . GLY A 1 80 ? 6.221 18.613 9.116 1.00 89.38 80 GLY A C 1
ATOM 588 O O . GLY A 1 80 ? 7.241 18.282 9.711 1.00 89.38 80 GLY A O 1
ATOM 589 N N . THR A 1 81 ? 5.818 18.002 7.996 1.00 92.88 81 THR A N 1
ATOM 590 C CA . THR A 1 81 ? 6.650 17.017 7.289 1.00 92.88 81 THR A CA 1
ATOM 591 C C . THR A 1 81 ? 7.939 17.663 6.776 1.00 92.88 81 THR A C 1
ATOM 593 O O . THR A 1 81 ? 7.902 18.727 6.154 1.00 92.88 81 THR A O 1
ATOM 596 N N . ILE A 1 82 ? 9.072 16.992 6.986 1.00 94.12 82 ILE A N 1
ATOM 597 C CA . ILE A 1 82 ? 10.401 17.430 6.534 1.00 94.12 82 ILE A CA 1
ATOM 598 C C . ILE A 1 82 ? 10.924 16.430 5.502 1.00 94.12 82 ILE A C 1
ATOM 600 O O . ILE A 1 82 ? 10.869 15.228 5.737 1.00 94.12 82 ILE A O 1
ATOM 604 N N . SER A 1 83 ? 11.444 16.909 4.370 1.00 93.12 83 SER A N 1
ATOM 605 C CA . SER A 1 83 ? 12.058 16.058 3.342 1.00 93.12 83 SER A CA 1
ATOM 606 C C . SER A 1 83 ? 13.585 16.092 3.402 1.00 93.12 83 SER A C 1
ATOM 608 O O . SER A 1 83 ? 14.170 17.175 3.454 1.00 93.12 83 SER A O 1
ATOM 610 N N . ASP A 1 84 ? 14.210 14.931 3.270 1.00 89.69 84 ASP A N 1
ATOM 611 C CA . ASP A 1 84 ? 15.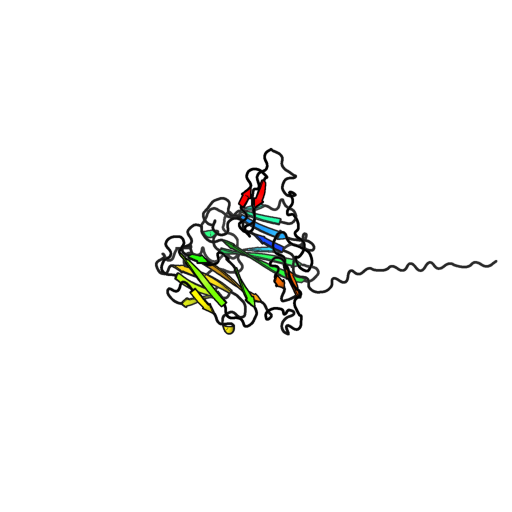637 14.732 3.046 1.00 89.69 84 ASP A CA 1
ATOM 612 C C . ASP A 1 84 ? 15.869 14.176 1.631 1.00 89.69 84 ASP A C 1
ATOM 614 O O . ASP A 1 84 ? 15.282 13.169 1.234 1.00 89.69 84 ASP A O 1
ATOM 618 N N . ASN A 1 85 ? 16.722 14.866 0.872 1.00 87.25 85 ASN A N 1
ATOM 619 C CA . ASN A 1 85 ? 17.093 14.563 -0.514 1.00 87.25 85 ASN A CA 1
ATOM 620 C C . ASN A 1 85 ? 18.611 14.363 -0.674 1.00 87.25 85 ASN A C 1
ATOM 622 O O . ASN A 1 85 ? 19.152 14.558 -1.763 1.00 87.25 85 ASN A O 1
ATOM 626 N N . THR A 1 86 ? 19.328 14.068 0.412 1.00 78.19 86 THR A N 1
ATOM 627 C CA . THR A 1 86 ? 20.790 13.894 0.397 1.00 78.19 86 THR A CA 1
ATOM 628 C C . THR A 1 86 ? 21.229 12.696 -0.444 1.00 78.19 86 THR A C 1
ATOM 630 O O . THR A 1 86 ? 22.290 12.731 -1.071 1.00 78.19 86 THR A O 1
ATOM 633 N N . VAL A 1 87 ? 20.400 11.654 -0.511 1.00 75.75 87 VAL A N 1
ATOM 634 C CA . VAL A 1 87 ? 20.637 10.461 -1.323 1.00 75.75 87 VAL A CA 1
ATOM 635 C C . VAL A 1 87 ? 20.136 10.699 -2.749 1.00 75.75 87 VAL A C 1
ATOM 637 O O . VAL A 1 87 ? 18.955 10.916 -2.981 1.00 75.75 87 VAL A O 1
ATOM 640 N N . GLN A 1 88 ? 21.018 10.619 -3.748 1.00 75.81 88 GLN A N 1
ATOM 641 C CA . GLN A 1 88 ? 20.696 11.035 -5.123 1.00 75.81 88 GLN A CA 1
ATOM 642 C C . GLN A 1 88 ? 19.468 10.332 -5.732 1.00 75.81 88 GLN A C 1
ATOM 644 O O . GLN A 1 88 ? 18.725 10.950 -6.499 1.00 75.81 88 GLN A O 1
ATOM 649 N N . ASN A 1 89 ? 19.249 9.055 -5.408 1.00 79.19 89 ASN A N 1
ATOM 650 C CA . ASN A 1 89 ? 18.147 8.254 -5.939 1.00 79.19 89 ASN A CA 1
ATOM 651 C C . ASN A 1 89 ? 16.931 8.162 -5.019 1.00 79.19 89 ASN A C 1
ATOM 653 O O . ASN A 1 89 ? 15.925 7.583 -5.427 1.00 79.19 89 ASN A O 1
ATOM 657 N N . ALA A 1 90 ? 16.988 8.747 -3.826 1.00 84.19 90 ALA A N 1
ATOM 658 C CA . ALA A 1 90 ? 15.948 8.588 -2.828 1.00 84.19 90 ALA A CA 1
ATOM 659 C C . ALA A 1 90 ? 15.557 9.916 -2.190 1.00 84.19 90 ALA A C 1
ATOM 661 O O . ALA A 1 90 ? 16.376 10.806 -1.987 1.00 84.19 90 ALA A O 1
ATOM 662 N N . THR A 1 91 ? 14.289 10.016 -1.836 1.00 89.75 91 THR A N 1
ATOM 663 C CA . THR A 1 91 ? 13.795 11.105 -1.005 1.00 89.75 91 THR A CA 1
ATOM 664 C C . THR A 1 91 ? 13.049 10.512 0.156 1.00 89.75 91 THR A C 1
ATOM 666 O O . THR A 1 91 ? 12.165 9.679 -0.043 1.00 89.75 91 THR A O 1
ATOM 669 N N . THR A 1 92 ? 13.406 10.959 1.352 1.00 90.00 92 THR A N 1
ATOM 670 C CA . THR A 1 92 ? 12.804 10.511 2.601 1.00 90.00 92 THR A CA 1
ATOM 671 C C . THR A 1 92 ? 12.024 11.654 3.223 1.00 90.00 92 THR A C 1
ATOM 673 O O . THR A 1 92 ? 12.564 12.731 3.447 1.00 90.00 92 THR A O 1
ATOM 676 N N . TRP A 1 93 ? 10.753 11.432 3.525 1.00 93.81 93 TRP A N 1
ATOM 677 C CA . TRP A 1 93 ? 9.914 12.350 4.282 1.00 93.81 93 TRP A CA 1
ATOM 678 C C . TRP A 1 93 ? 9.780 11.849 5.712 1.00 93.81 93 TRP A C 1
ATOM 680 O O . TRP A 1 93 ? 9.310 10.736 5.935 1.00 93.81 93 TRP A O 1
ATOM 690 N N . TYR A 1 94 ? 10.154 12.685 6.671 1.00 93.12 94 TYR A N 1
ATOM 691 C CA . TYR A 1 94 ? 9.921 12.472 8.092 1.00 93.12 94 TYR A CA 1
ATOM 692 C C . TYR A 1 94 ? 8.584 13.100 8.464 1.00 93.12 94 TYR A C 1
ATOM 694 O O . TYR A 1 94 ? 8.402 14.316 8.334 1.00 93.12 94 TYR A O 1
ATOM 702 N N . LEU A 1 95 ? 7.642 12.259 8.882 1.00 92.81 95 LEU A N 1
ATOM 703 C CA . LEU A 1 95 ? 6.305 12.686 9.266 1.00 92.81 95 LEU A CA 1
ATOM 704 C C . LEU A 1 95 ? 6.316 13.196 10.713 1.00 92.81 95 LEU A C 1
ATOM 706 O O . LEU A 1 95 ? 7.058 12.672 11.550 1.00 92.81 95 LEU A O 1
ATOM 710 N N . PRO A 1 96 ? 5.497 14.209 11.038 1.00 93.25 96 PRO A N 1
ATOM 711 C CA . PRO A 1 96 ? 5.350 14.662 12.415 1.00 93.25 96 PRO A CA 1
ATOM 712 C C . PRO A 1 96 ? 4.756 13.539 13.292 1.00 93.25 96 PRO A C 1
ATOM 714 O O . PRO A 1 96 ? 4.008 12.698 12.784 1.00 93.25 96 PRO A O 1
ATOM 717 N N . PRO A 1 97 ? 5.026 13.532 14.612 1.00 92.19 97 PRO A N 1
ATOM 718 C CA . PRO A 1 97 ? 4.482 12.553 15.555 1.00 92.19 97 PRO A CA 1
ATOM 719 C C . PRO A 1 97 ? 3.012 12.861 15.876 1.00 92.19 97 PRO A C 1
ATOM 721 O O . PRO A 1 97 ? 2.638 13.147 17.011 1.00 92.19 97 PRO A O 1
ATOM 724 N N . THR A 1 98 ? 2.169 12.867 14.849 1.00 89.94 98 THR A N 1
ATOM 725 C CA . THR A 1 98 ? 0.736 13.123 14.945 1.00 89.94 98 THR A CA 1
ATOM 726 C C . THR A 1 98 ? -0.025 11.990 14.284 1.00 89.94 98 THR A C 1
ATOM 728 O O . THR A 1 98 ? 0.475 11.288 13.403 1.00 89.94 98 THR A O 1
ATOM 731 N N . VAL A 1 99 ? -1.265 11.807 14.714 1.00 84.62 99 VAL A N 1
ATOM 732 C CA . VAL A 1 99 ? -2.175 10.822 14.125 1.00 84.62 99 VAL A CA 1
ATOM 733 C C . VAL A 1 99 ? -2.559 11.166 12.682 1.00 84.62 99 VAL A C 1
ATOM 735 O O . VAL A 1 99 ? -2.893 10.263 11.919 1.00 84.62 99 VAL A O 1
ATOM 738 N N . ASP A 1 100 ? -2.374 12.423 12.261 1.00 85.94 100 ASP A N 1
ATOM 739 C CA . ASP A 1 100 ? -2.514 12.854 10.865 1.00 85.94 100 ASP A CA 1
ATOM 740 C C . ASP A 1 100 ? -1.511 12.160 9.938 1.00 85.94 100 ASP A C 1
ATOM 742 O O . ASP A 1 100 ? -1.741 12.102 8.736 1.00 85.94 100 ASP A O 1
ATOM 746 N N . ALA A 1 101 ? -0.417 11.592 10.462 1.00 89.19 101 ALA A N 1
ATOM 747 C CA . ALA A 1 101 ? 0.498 10.746 9.694 1.00 89.19 101 ALA A CA 1
ATOM 748 C C . ALA A 1 101 ? -0.148 9.432 9.210 1.00 89.19 101 ALA A C 1
ATOM 750 O O . ALA A 1 101 ? 0.409 8.773 8.336 1.00 89.19 101 ALA A O 1
ATOM 751 N N . THR A 1 102 ? -1.332 9.079 9.718 1.00 90.50 102 THR A N 1
ATOM 752 C CA . THR A 1 102 ? -2.121 7.934 9.249 1.00 90.50 102 THR A CA 1
ATOM 753 C C . THR A 1 102 ? -2.650 8.193 7.838 1.00 90.50 102 THR A C 1
ATOM 755 O O . THR A 1 102 ? -3.259 9.236 7.567 1.00 90.50 102 THR A O 1
ATOM 758 N N . GLY A 1 103 ? -2.452 7.243 6.924 1.00 89.75 103 GLY A N 1
ATOM 759 C CA . GLY A 1 103 ? -3.041 7.294 5.588 1.00 89.75 103 GLY A CA 1
ATOM 760 C C . GLY A 1 103 ? -2.315 6.477 4.523 1.00 89.75 103 GLY A C 1
ATOM 761 O O . GLY A 1 103 ? -1.335 5.781 4.787 1.00 89.75 103 GLY A O 1
ATOM 762 N N . LEU A 1 104 ? -2.830 6.603 3.297 1.00 90.31 104 LEU A N 1
ATOM 763 C CA . LEU A 1 104 ? -2.233 6.094 2.067 1.00 90.31 104 LEU A CA 1
ATOM 764 C C . LEU A 1 104 ? -1.409 7.204 1.407 1.00 90.31 104 LEU A C 1
ATOM 766 O O . LEU A 1 104 ? -1.923 8.289 1.126 1.00 90.31 104 LEU A O 1
ATOM 770 N N . PHE A 1 105 ? -0.151 6.912 1.118 1.00 91.81 105 PHE A N 1
ATOM 771 C CA . PHE A 1 105 ? 0.775 7.816 0.451 1.00 91.81 105 PHE A CA 1
ATOM 772 C C . PHE A 1 105 ? 1.193 7.221 -0.881 1.00 91.81 105 PHE A C 1
ATOM 774 O O . PHE A 1 105 ? 1.266 6.002 -1.013 1.00 91.81 105 PHE A O 1
ATOM 781 N N . HIS A 1 106 ? 1.460 8.080 -1.857 1.00 92.44 106 HIS A N 1
ATOM 782 C CA . HIS A 1 106 ? 1.901 7.680 -3.182 1.00 92.44 106 HIS A CA 1
ATOM 783 C C . HIS A 1 106 ? 3.160 8.428 -3.595 1.00 92.44 106 HIS A C 1
ATOM 785 O O . HIS A 1 106 ? 3.393 9.572 -3.186 1.00 92.44 106 HIS A O 1
ATOM 791 N N . CYS A 1 107 ? 3.922 7.784 -4.470 1.00 91.25 107 CYS A N 1
ATOM 792 C CA . CYS A 1 107 ? 4.933 8.417 -5.296 1.00 91.25 107 CYS A CA 1
ATOM 793 C C . CYS A 1 107 ? 4.681 8.037 -6.751 1.00 91.25 107 CYS A C 1
ATOM 795 O O . CYS A 1 107 ? 4.557 6.860 -7.082 1.00 91.25 107 CYS A O 1
ATOM 797 N N . ARG A 1 108 ? 4.592 9.038 -7.624 1.00 92.44 108 ARG A N 1
ATOM 798 C CA . ARG A 1 108 ? 4.346 8.879 -9.053 1.00 92.44 108 ARG A CA 1
ATOM 799 C C . ARG A 1 108 ? 5.575 9.273 -9.848 1.00 92.44 108 ARG A C 1
ATOM 801 O O . ARG A 1 108 ? 5.849 10.462 -10.022 1.00 92.44 108 ARG A O 1
ATOM 808 N N . GLY A 1 109 ? 6.269 8.286 -10.382 1.00 89.19 109 GLY A N 1
ATOM 809 C CA . GLY A 1 109 ? 7.360 8.492 -11.315 1.00 89.19 109 GLY A CA 1
ATOM 810 C C . GLY A 1 109 ? 6.833 8.735 -12.715 1.00 89.19 109 GLY A C 1
ATOM 811 O O . GLY A 1 109 ? 5.822 8.158 -13.120 1.00 89.19 109 GLY A O 1
ATOM 812 N N . ARG A 1 110 ? 7.512 9.595 -13.473 1.00 85.25 110 ARG A N 1
ATOM 813 C CA . ARG A 1 110 ? 7.221 9.787 -14.893 1.00 85.25 110 ARG A CA 1
ATOM 814 C C . ARG A 1 110 ? 8.511 9.818 -15.688 1.00 85.25 110 ARG A C 1
ATOM 816 O O . ARG A 1 110 ? 9.348 10.693 -15.482 1.00 85.25 110 ARG A O 1
ATOM 823 N N . ASN A 1 111 ? 8.628 8.914 -16.650 1.00 82.44 111 ASN A N 1
ATOM 824 C CA . ASN A 1 111 ? 9.718 8.932 -17.608 1.00 82.44 111 ASN A CA 1
ATOM 825 C C . ASN A 1 111 ? 9.346 9.921 -18.735 1.00 82.44 111 ASN A C 1
ATOM 827 O O . ASN A 1 111 ? 8.370 9.702 -19.457 1.00 82.44 111 ASN A O 1
ATOM 831 N N . PRO A 1 112 ? 10.060 11.051 -18.894 1.00 79.25 112 PRO A N 1
ATOM 832 C CA . PRO A 1 112 ? 9.719 12.069 -19.886 1.00 79.25 112 PRO A CA 1
ATOM 833 C C . PRO A 1 112 ? 9.988 11.614 -21.328 1.00 79.25 112 PRO A C 1
ATOM 835 O O . PRO A 1 112 ? 9.409 12.185 -22.253 1.00 79.25 112 PRO A O 1
ATOM 838 N N . VAL A 1 113 ? 10.845 10.605 -21.522 1.00 79.25 113 VAL A N 1
ATOM 839 C CA . VAL A 1 113 ? 11.226 10.080 -22.840 1.00 79.25 113 VAL A CA 1
ATOM 840 C C . VAL A 1 113 ? 10.150 9.129 -23.353 1.00 79.25 113 VAL A C 1
ATOM 842 O O . VAL A 1 113 ? 9.599 9.354 -24.428 1.00 79.25 113 VAL A O 1
ATOM 845 N N . THR A 1 114 ? 9.799 8.112 -22.564 1.00 76.12 114 THR A N 1
ATOM 846 C CA . THR A 1 114 ? 8.771 7.119 -22.929 1.00 76.12 114 THR A CA 1
ATOM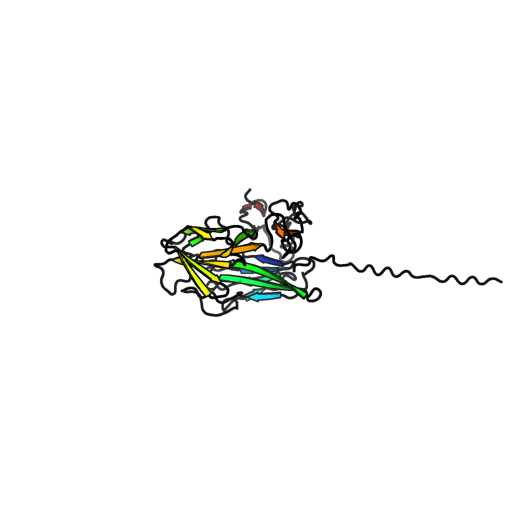 847 C C . THR A 1 114 ? 7.349 7.618 -22.664 1.00 76.12 114 THR A C 1
ATOM 849 O O . THR A 1 114 ? 6.389 7.067 -23.191 1.00 76.12 114 THR A O 1
ATOM 852 N N . ARG A 1 115 ? 7.203 8.698 -21.879 1.00 78.12 115 ARG A N 1
ATOM 853 C CA . ARG A 1 115 ? 5.937 9.250 -21.358 1.00 78.12 115 ARG A CA 1
ATOM 854 C C . ARG A 1 115 ? 5.169 8.304 -20.432 1.00 78.12 115 ARG A C 1
ATOM 856 O O . ARG A 1 115 ? 4.020 8.605 -20.112 1.00 78.12 115 ARG A O 1
ATOM 863 N N . LEU A 1 116 ? 5.802 7.230 -19.971 1.00 75.81 116 LEU A N 1
ATOM 864 C CA . LEU A 1 116 ? 5.210 6.271 -19.047 1.00 75.81 116 LEU A CA 1
ATOM 865 C C . LEU A 1 116 ? 5.249 6.818 -17.618 1.00 75.81 116 LEU A C 1
ATOM 867 O O . LEU A 1 116 ? 6.150 7.579 -17.247 1.00 75.81 116 LEU A O 1
ATOM 871 N N . SER A 1 117 ? 4.238 6.469 -16.826 1.00 82.88 117 SER A N 1
ATOM 872 C CA . SER A 1 117 ? 4.179 6.810 -15.406 1.00 82.88 117 SER A CA 1
ATOM 873 C C . SER A 1 117 ? 3.792 5.600 -14.580 1.00 82.88 117 SER A C 1
ATOM 875 O O . SER A 1 117 ? 2.873 4.890 -14.971 1.00 82.88 117 SER A O 1
ATOM 877 N N . SER A 1 118 ? 4.448 5.425 -13.438 1.00 85.75 118 SER A N 1
ATOM 878 C CA . SER A 1 118 ? 4.110 4.407 -12.440 1.00 85.75 118 SER A CA 1
ATOM 879 C C . SER A 1 118 ? 3.785 5.086 -11.119 1.00 85.75 118 SER A C 1
ATOM 881 O O . SER A 1 118 ? 4.382 6.114 -10.788 1.00 85.75 118 SER A O 1
ATOM 883 N N . GLU A 1 119 ? 2.850 4.516 -10.371 1.00 88.69 119 GLU A N 1
ATOM 884 C CA . GLU A 1 119 ? 2.494 4.948 -9.024 1.00 88.69 119 GLU A CA 1
ATOM 885 C C . GLU A 1 119 ? 2.736 3.804 -8.046 1.00 88.69 119 GLU A C 1
ATOM 887 O O . GLU A 1 119 ? 2.220 2.703 -8.214 1.00 88.69 119 GLU A O 1
ATOM 892 N N . VAL A 1 120 ? 3.527 4.077 -7.012 1.00 88.12 120 VAL A N 1
ATOM 893 C CA . VAL A 1 120 ? 3.737 3.159 -5.888 1.00 88.12 120 VAL A CA 1
ATOM 894 C C . VAL A 1 120 ? 3.138 3.764 -4.637 1.00 88.12 120 VAL A C 1
ATOM 896 O O . VAL A 1 120 ? 3.085 4.989 -4.505 1.00 88.12 120 VAL A O 1
ATOM 899 N N . TYR A 1 121 ? 2.707 2.907 -3.716 1.00 90.12 121 TYR A N 1
ATOM 900 C CA . TYR A 1 121 ? 1.998 3.335 -2.522 1.00 90.12 121 TYR A CA 1
ATOM 901 C C . TYR A 1 121 ? 2.598 2.742 -1.252 1.00 90.12 121 TYR A C 1
ATOM 903 O O . TYR A 1 121 ? 3.115 1.628 -1.251 1.00 90.12 121 TYR A O 1
ATOM 911 N N . SER A 1 122 ? 2.456 3.464 -0.148 1.00 91.12 122 SER A N 1
ATOM 912 C CA . SER A 1 122 ? 2.682 2.948 1.201 1.00 91.12 122 SER A CA 1
ATOM 913 C C . SER A 1 122 ? 1.537 3.355 2.116 1.00 91.12 122 SER A C 1
ATOM 915 O O . SER A 1 122 ? 0.981 4.447 1.990 1.00 91.12 122 SER A O 1
ATOM 917 N N . ILE A 1 123 ? 1.190 2.465 3.041 1.00 91.19 123 ILE A N 1
ATOM 918 C CA . ILE A 1 123 ? 0.162 2.694 4.055 1.00 91.19 123 ILE A CA 1
ATOM 919 C C . ILE A 1 123 ? 0.856 2.849 5.403 1.00 91.19 123 ILE A C 1
ATOM 921 O O . ILE A 1 123 ? 1.726 2.051 5.746 1.00 91.19 123 ILE A O 1
ATOM 925 N N . ILE A 1 124 ? 0.453 3.870 6.154 1.00 91.44 124 ILE A N 1
ATOM 926 C CA . ILE A 1 124 ? 0.817 4.031 7.559 1.00 91.44 124 ILE A CA 1
ATOM 927 C C . ILE A 1 124 ? -0.467 4.055 8.374 1.00 91.44 124 ILE A C 1
ATOM 929 O O . ILE A 1 124 ? -1.322 4.921 8.186 1.00 91.44 124 ILE A O 1
ATOM 933 N N . HIS A 1 125 ? -0.592 3.121 9.302 1.00 92.06 125 HIS A N 1
ATOM 934 C CA . HIS A 1 125 ? -1.619 3.082 10.328 1.00 92.06 125 HIS A CA 1
ATOM 935 C C . HIS A 1 125 ? -1.160 3.821 11.583 1.00 92.06 125 HIS A C 1
ATOM 937 O O . HIS A 1 125 ? 0.033 3.904 11.893 1.00 92.06 125 HIS A O 1
ATOM 943 N N . SER A 1 126 ? -2.130 4.295 12.362 1.00 93.00 126 SER A N 1
ATOM 944 C CA . SER A 1 126 ? -1.860 4.771 13.715 1.00 93.00 126 SER A CA 1
ATOM 945 C C . SER A 1 126 ? -1.322 3.653 14.607 1.00 93.00 126 SER A C 1
ATOM 947 O O . SER A 1 126 ? -1.793 2.511 14.564 1.00 93.00 126 SER A O 1
ATOM 949 N N . HIS A 1 127 ? -0.408 4.008 15.510 1.00 92.69 127 HIS A N 1
ATOM 950 C CA . HIS A 1 127 ? 0.011 3.120 16.594 1.00 92.69 127 HIS A CA 1
ATOM 951 C C . HIS A 1 127 ? -1.166 2.679 17.485 1.00 92.69 127 HIS A C 1
ATOM 953 O O . HIS A 1 127 ? -1.135 1.580 18.040 1.00 92.69 127 HIS A O 1
ATOM 959 N N . LEU A 1 128 ? -2.244 3.472 17.537 1.00 93.44 128 LEU A N 1
ATOM 960 C CA . LEU A 1 128 ? -3.471 3.200 18.298 1.00 93.44 128 LEU A CA 1
ATOM 961 C C . LEU A 1 128 ? -4.614 2.596 17.465 1.00 93.44 128 LEU A C 1
ATOM 963 O O . LEU A 1 128 ? -5.743 2.539 17.951 1.00 93.44 128 LEU A O 1
ATOM 967 N N . ARG A 1 129 ? -4.352 2.125 16.233 1.00 93.19 129 ARG A N 1
ATOM 968 C CA . ARG A 1 129 ? -5.357 1.500 15.342 1.00 93.19 129 ARG A CA 1
ATOM 969 C C . ARG A 1 129 ? -6.263 0.493 16.067 1.00 93.19 129 ARG A C 1
ATOM 971 O O . ARG A 1 129 ? -5.789 -0.340 16.843 1.00 93.19 129 ARG A O 1
ATOM 978 N N . LYS A 1 130 ? -7.561 0.512 15.781 1.00 93.81 130 LYS A N 1
ATOM 979 C CA . LYS A 1 130 ? -8.517 -0.449 16.359 1.00 93.81 130 LYS A CA 1
ATOM 980 C C . LYS A 1 130 ? -8.392 -1.835 15.740 1.00 93.81 130 LYS A C 1
ATOM 982 O O . LYS A 1 130 ? -8.500 -2.835 16.450 1.00 93.81 130 LYS A O 1
ATOM 987 N N . PHE A 1 131 ? -8.087 -1.874 14.447 1.00 94.69 131 PHE A N 1
ATOM 988 C CA . PHE A 1 131 ? -7.987 -3.092 13.657 1.00 94.69 131 PHE A CA 1
ATOM 989 C C . PHE A 1 131 ? -6.734 -3.084 12.788 1.00 94.69 131 PHE A C 1
ATOM 991 O O . PHE A 1 131 ? -6.262 -2.022 12.371 1.00 94.69 131 PHE A O 1
ATOM 998 N N . GLU A 1 132 ? -6.225 -4.271 12.487 1.00 94.75 132 GLU A N 1
ATOM 999 C CA . GLU A 1 132 ? -5.106 -4.478 11.568 1.00 94.75 132 GLU A CA 1
ATOM 1000 C C . GLU A 1 132 ? -5.347 -5.693 10.663 1.00 94.75 132 GLU A C 1
ATOM 1002 O O . GLU A 1 132 ? -6.160 -6.551 11.022 1.00 94.75 132 GLU A O 1
ATOM 1007 N N . PRO A 1 133 ? -4.692 -5.770 9.490 1.00 94.19 133 PRO A N 1
ATOM 1008 C CA . PRO A 1 133 ? -4.865 -6.890 8.568 1.00 94.19 133 PRO A CA 1
ATOM 1009 C C . PRO A 1 133 ? -4.516 -8.225 9.236 1.00 94.19 133 PRO A C 1
ATOM 1011 O O . PRO A 1 133 ? -3.463 -8.356 9.859 1.00 94.19 133 PRO A O 1
ATOM 1014 N N . ALA A 1 134 ? -5.390 -9.224 9.103 1.00 93.94 134 ALA A N 1
ATOM 1015 C CA . ALA A 1 134 ? -5.243 -10.506 9.799 1.00 93.94 134 ALA A CA 1
ATOM 1016 C C . ALA A 1 134 ? -4.011 -11.318 9.354 1.00 93.94 134 ALA A C 1
ATOM 1018 O O . ALA A 1 134 ? -3.492 -12.124 10.121 1.00 93.94 134 ALA A O 1
ATOM 1019 N N . ASP A 1 135 ? -3.549 -11.109 8.122 1.00 89.75 135 ASP A N 1
ATOM 1020 C CA . ASP A 1 135 ? -2.350 -11.723 7.543 1.00 89.75 135 ASP A CA 1
ATOM 1021 C C . ASP A 1 135 ? -1.087 -10.861 7.726 1.00 89.75 135 ASP A C 1
ATOM 1023 O O . ASP A 1 135 ? -0.023 -11.197 7.206 1.00 89.75 135 ASP A O 1
ATOM 1027 N N . GLY A 1 136 ? -1.199 -9.742 8.451 1.00 87.50 136 GLY A N 1
ATOM 1028 C CA . GLY A 1 136 ? -0.123 -8.775 8.655 1.00 87.50 136 GLY A CA 1
ATOM 1029 C C . GLY A 1 136 ? 0.223 -7.939 7.419 1.00 87.50 136 GLY A C 1
ATOM 1030 O O . GLY A 1 136 ? 1.109 -7.086 7.507 1.00 87.50 136 GLY A O 1
ATOM 1031 N N . GLN A 1 137 ? -0.457 -8.135 6.283 1.00 86.38 137 GLN A N 1
ATOM 1032 C CA . GLN A 1 137 ? -0.159 -7.450 5.028 1.00 86.38 137 GLN A CA 1
ATOM 1033 C C . GLN A 1 137 ? -1.143 -6.307 4.767 1.00 86.38 137 GLN A C 1
ATOM 1035 O O . GLN A 1 137 ? -2.356 -6.475 4.692 1.00 86.38 137 GLN A O 1
ATOM 1040 N N . VAL A 1 138 ? -0.605 -5.104 4.562 1.00 89.88 138 VAL A N 1
ATOM 1041 C CA . VAL A 1 138 ? -1.408 -3.900 4.274 1.00 89.88 138 VAL A CA 1
ATOM 1042 C C . VAL A 1 138 ? -1.894 -3.832 2.821 1.00 89.88 138 VAL A C 1
ATOM 1044 O O . VAL A 1 138 ? -2.705 -2.975 2.466 1.00 89.88 138 VAL A O 1
ATOM 1047 N N . THR A 1 139 ? -1.414 -4.742 1.974 1.00 90.88 139 THR A N 1
ATOM 1048 C CA . THR A 1 139 ? -1.804 -4.896 0.572 1.00 90.88 139 THR A CA 1
ATOM 1049 C C . THR A 1 139 ? -2.182 -6.341 0.293 1.00 90.88 139 THR A C 1
ATOM 1051 O O . THR A 1 139 ? -1.471 -7.247 0.718 1.00 90.88 139 THR A O 1
ATOM 1054 N N . LYS A 1 140 ? -3.233 -6.554 -0.497 1.00 91.81 140 LYS A N 1
ATOM 1055 C CA . LYS A 1 140 ? -3.604 -7.868 -1.026 1.00 91.81 140 LYS A CA 1
ATOM 1056 C C . LYS A 1 140 ? -3.680 -7.799 -2.542 1.00 91.81 140 LYS A C 1
ATOM 1058 O O . LYS A 1 140 ? -4.338 -6.907 -3.062 1.00 91.81 140 LYS A O 1
ATOM 1063 N N . THR A 1 141 ? -3.051 -8.739 -3.240 1.00 90.69 141 THR A N 1
ATOM 1064 C CA . THR A 1 141 ? -3.069 -8.796 -4.710 1.00 90.69 141 THR A CA 1
ATOM 1065 C C . THR A 1 141 ? -3.889 -9.989 -5.182 1.00 90.69 141 THR A C 1
ATOM 1067 O O . THR A 1 141 ? -3.697 -11.098 -4.686 1.00 90.69 141 THR A O 1
ATOM 1070 N N . ILE A 1 142 ? -4.784 -9.765 -6.143 1.00 92.75 142 ILE A N 1
ATOM 1071 C CA . ILE A 1 142 ? -5.567 -10.802 -6.828 1.00 92.75 142 ILE A CA 1
ATOM 1072 C C . ILE A 1 142 ? -5.450 -10.647 -8.348 1.00 92.75 142 ILE A C 1
ATOM 1074 O O . ILE A 1 142 ? -5.072 -9.587 -8.855 1.00 92.75 142 ILE A O 1
ATOM 1078 N N . ASN A 1 143 ? -5.778 -11.700 -9.089 1.00 92.62 143 ASN A N 1
ATOM 1079 C CA . ASN A 1 143 ? -5.832 -11.658 -10.547 1.00 92.62 143 ASN A CA 1
ATOM 1080 C C . ASN A 1 143 ? -7.223 -11.231 -11.039 1.00 92.62 143 ASN A C 1
ATOM 1082 O O . ASN A 1 143 ? -8.224 -11.355 -10.329 1.00 92.62 143 ASN A O 1
ATOM 1086 N N . LYS A 1 144 ? -7.306 -10.765 -12.289 1.00 91.88 144 LYS A N 1
ATOM 1087 C CA . LYS A 1 144 ? -8.585 -10.392 -12.904 1.00 91.88 144 LYS A CA 1
ATOM 1088 C C . LYS A 1 144 ? -9.578 -11.552 -12.859 1.00 91.88 144 LYS A C 1
ATOM 1090 O O . LYS A 1 144 ? -9.255 -12.657 -13.290 1.00 91.88 144 LYS A O 1
ATOM 1095 N N . GLY A 1 145 ? -10.801 -11.280 -12.412 1.00 91.44 145 GLY A N 1
ATOM 1096 C CA . GLY A 1 145 ? -11.865 -12.285 -12.343 1.00 91.44 145 GLY A CA 1
ATOM 1097 C C . GLY A 1 145 ? -11.847 -13.152 -11.080 1.00 91.44 145 GLY A C 1
ATOM 1098 O O . GLY A 1 145 ? -12.710 -14.017 -10.943 1.00 91.44 145 GLY A O 1
ATOM 1099 N N . GLU A 1 146 ? -10.899 -12.944 -10.161 1.00 93.31 146 GLU A N 1
ATOM 1100 C CA . GLU A 1 146 ? -10.882 -13.623 -8.864 1.00 93.31 146 GLU A CA 1
ATOM 1101 C C . GLU A 1 146 ? -11.715 -12.867 -7.822 1.00 93.31 146 GLU A C 1
ATOM 1103 O O . GLU A 1 146 ? -11.836 -11.643 -7.850 1.00 93.31 146 GLU A O 1
ATOM 1108 N N . ASN A 1 147 ? -12.276 -13.615 -6.873 1.00 92.62 147 ASN A N 1
ATOM 1109 C CA . ASN A 1 147 ? -12.891 -13.037 -5.684 1.00 92.62 147 ASN A CA 1
ATOM 1110 C C . ASN A 1 147 ? -11.806 -12.701 -4.650 1.00 92.62 147 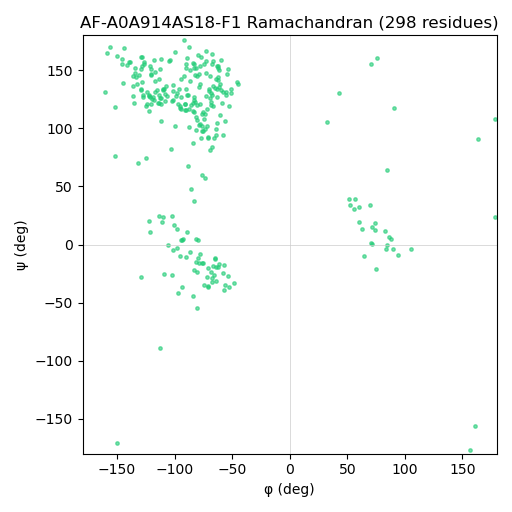ASN A C 1
ATOM 1112 O O . ASN A 1 147 ? -10.779 -13.378 -4.572 1.00 92.62 147 ASN A O 1
ATOM 1116 N N . ALA A 1 148 ? -12.059 -11.702 -3.809 1.00 92.00 148 ALA A N 1
ATOM 1117 C CA . ALA A 1 148 ? -11.179 -11.324 -2.710 1.00 92.00 148 ALA A CA 1
ATOM 1118 C C . ALA A 1 148 ? -11.835 -11.578 -1.352 1.00 92.00 148 ALA A C 1
ATOM 1120 O O . ALA A 1 148 ? -13.014 -11.317 -1.145 1.00 92.00 148 ALA A O 1
ATOM 1121 N N . THR A 1 149 ? -11.027 -12.013 -0.392 1.00 92.94 149 THR A N 1
ATOM 1122 C CA . THR A 1 149 ? -11.399 -12.056 1.025 1.00 92.94 149 THR A CA 1
ATOM 1123 C C . THR A 1 149 ? -10.514 -11.077 1.779 1.00 92.94 149 THR A C 1
ATOM 1125 O O . THR A 1 149 ? -9.292 -11.227 1.734 1.00 92.94 149 THR A O 1
ATOM 1128 N N . LEU A 1 150 ? -11.087 -10.092 2.465 1.00 93.88 150 LEU A N 1
ATOM 1129 C CA . LEU A 1 150 ? -10.337 -9.179 3.333 1.00 93.88 150 LEU A CA 1
ATOM 1130 C C . LEU A 1 150 ? -10.700 -9.467 4.782 1.00 93.88 150 LEU A C 1
ATOM 1132 O O . LEU A 1 150 ? -11.879 -9.595 5.102 1.00 93.88 150 LEU A O 1
ATOM 1136 N N . ALA A 1 151 ? -9.694 -9.562 5.647 1.00 94.44 151 ALA A N 1
ATOM 1137 C CA . ALA A 1 151 ? -9.881 -9.891 7.051 1.00 94.44 151 ALA A CA 1
ATOM 1138 C C . ALA A 1 151 ? -9.034 -8.986 7.945 1.00 94.44 151 ALA A C 1
ATOM 1140 O O . ALA A 1 151 ? -7.904 -8.630 7.601 1.00 94.44 151 ALA A O 1
ATOM 1141 N N . VAL A 1 152 ? -9.577 -8.651 9.111 1.00 95.50 152 VAL A N 1
ATOM 1142 C CA . VAL A 1 152 ? -8.890 -7.899 10.161 1.00 95.50 152 VAL A CA 1
ATOM 1143 C C . VAL A 1 152 ? -8.957 -8.627 11.496 1.00 95.50 152 VAL A C 1
ATOM 1145 O O . VAL A 1 152 ? -9.863 -9.421 11.745 1.00 95.50 152 VAL A O 1
ATOM 1148 N N . ILE A 1 153 ? -8.018 -8.309 12.380 1.00 95.50 153 ILE A N 1
ATOM 1149 C CA . ILE A 1 153 ? -8.030 -8.697 13.794 1.00 95.50 153 ILE A CA 1
ATOM 1150 C C . ILE A 1 153 ? -8.087 -7.454 14.688 1.00 95.50 153 ILE A C 1
ATOM 1152 O O . ILE A 1 153 ? -7.762 -6.344 14.262 1.00 95.50 153 ILE A O 1
ATOM 1156 N N . SER A 1 154 ? -8.528 -7.637 15.934 1.00 95.25 154 SER A N 1
ATOM 1157 C CA . SER A 1 154 ? -8.515 -6.574 16.945 1.00 95.25 154 SER A CA 1
ATOM 1158 C C . SER A 1 154 ? -7.085 -6.256 17.378 1.00 95.25 154 SER A C 1
ATOM 1160 O O . SER A 1 154 ? -6.349 -7.164 17.752 1.00 95.25 154 SER A O 1
ATOM 1162 N N . ALA A 1 155 ? -6.750 -4.967 17.444 1.00 92.00 155 ALA A N 1
ATOM 1163 C CA . ALA A 1 155 ? -5.513 -4.465 18.037 1.00 92.00 155 ALA A CA 1
ATOM 1164 C C . ALA A 1 155 ? -5.803 -3.662 19.324 1.00 92.00 155 ALA A C 1
ATOM 1166 O O . ALA A 1 155 ? -5.855 -4.230 20.413 1.00 92.00 155 ALA A O 1
ATOM 1167 N N . ASN A 1 156 ? -6.045 -2.348 19.230 1.00 92.88 156 ASN A N 1
ATOM 1168 C CA . ASN A 1 156 ? -6.214 -1.459 20.392 1.00 92.88 156 ASN A CA 1
ATOM 1169 C C . ASN A 1 156 ? -7.671 -1.385 20.891 1.00 92.88 156 ASN A C 1
ATOM 1171 O O . ASN A 1 156 ? -8.320 -0.334 20.812 1.00 92.88 156 ASN A O 1
ATOM 1175 N N . ASN A 1 157 ? -8.170 -2.503 21.428 1.00 91.19 157 ASN A N 1
ATOM 1176 C CA . ASN A 1 157 ? -9.547 -2.676 21.920 1.00 91.19 157 ASN A CA 1
ATOM 1177 C C . ASN A 1 157 ? -10.622 -2.459 20.838 1.00 91.19 157 ASN A C 1
ATOM 1179 O O . ASN A 1 157 ? -11.704 -1.960 21.140 1.00 91.19 157 ASN A O 1
ATOM 1183 N N . GLY A 1 158 ? -10.317 -2.801 19.583 1.00 91.62 158 GLY A N 1
ATOM 1184 C CA . GLY A 1 158 ? -11.304 -2.789 18.507 1.00 91.62 158 GLY A CA 1
ATOM 1185 C C . GLY A 1 158 ? -12.275 -3.957 18.657 1.00 91.62 158 GLY A C 1
ATOM 1186 O O . GLY A 1 158 ? -11.856 -5.106 18.784 1.00 91.62 158 GLY A O 1
ATOM 1187 N N . SER A 1 159 ? -13.577 -3.690 18.639 1.00 91.75 159 SER A N 1
ATOM 1188 C CA . SER A 1 159 ? -14.587 -4.731 18.901 1.00 91.75 159 SER A CA 1
ATOM 1189 C C . SER A 1 159 ? -15.689 -4.809 17.855 1.00 91.75 159 SER A C 1
ATOM 1191 O O . SER A 1 159 ? -16.206 -5.895 17.593 1.00 91.75 159 SER A O 1
ATOM 1193 N N . SER A 1 160 ? -15.995 -3.689 17.202 1.00 91.56 160 SER A N 1
ATOM 1194 C CA . SER A 1 160 ? -17.120 -3.594 16.277 1.00 91.56 160 SER A CA 1
ATOM 1195 C C . SER A 1 160 ? -16.659 -3.093 14.901 1.00 91.56 160 SER A C 1
ATOM 1197 O O . SER A 1 160 ? -16.908 -1.933 14.575 1.00 91.56 160 SER A O 1
ATOM 1199 N N . PRO A 1 161 ? -15.981 -3.917 14.073 1.00 91.62 161 PRO A N 1
ATOM 1200 C CA . PRO A 1 161 ? -15.434 -3.464 12.792 1.00 91.62 161 PRO A CA 1
ATOM 1201 C C . PRO A 1 161 ? -16.535 -3.050 11.806 1.00 91.62 161 PRO A C 1
ATOM 1203 O O . PRO A 1 161 ? -17.526 -3.759 11.617 1.00 91.62 161 PRO A O 1
ATOM 1206 N N . VAL A 1 162 ? -16.347 -1.909 11.148 1.00 89.38 162 VAL A N 1
ATOM 1207 C CA . VAL A 1 162 ? -17.206 -1.409 10.066 1.00 89.38 162 VAL A CA 1
ATOM 1208 C C . VAL A 1 162 ? -16.340 -1.162 8.843 1.00 89.38 162 VAL A C 1
ATOM 1210 O O . VAL A 1 162 ? -15.382 -0.392 8.908 1.00 89.38 162 VAL A O 1
ATOM 1213 N N . TRP A 1 163 ? -16.671 -1.841 7.746 1.00 89.81 163 TRP A N 1
ATOM 1214 C CA . TRP A 1 163 ? -15.922 -1.759 6.498 1.00 89.81 163 TRP A CA 1
ATOM 1215 C C . TRP A 1 163 ? -16.448 -0.646 5.609 1.00 89.81 163 TRP A C 1
ATOM 1217 O O . TRP A 1 163 ? -17.629 -0.619 5.263 1.00 89.81 163 TRP A O 1
ATOM 1227 N N . HIS A 1 164 ? -15.518 0.191 5.170 1.00 86.62 164 HIS A N 1
ATOM 1228 C CA . HIS A 1 164 ? -15.725 1.240 4.192 1.00 86.62 164 HIS A CA 1
ATOM 1229 C C . HIS A 1 164 ? -14.872 0.940 2.972 1.00 86.62 164 HIS A C 1
ATOM 1231 O O . HIS A 1 164 ? -13.669 0.695 3.087 1.00 86.62 164 HIS A O 1
ATOM 1237 N N . ARG A 1 165 ? -15.468 0.999 1.790 1.00 85.31 165 ARG A N 1
ATOM 1238 C CA . ARG A 1 165 ? -14.722 0.983 0.532 1.00 85.31 165 ARG A CA 1
ATOM 1239 C C . ARG A 1 165 ? -14.577 2.401 0.018 1.00 85.31 165 ARG A C 1
ATOM 1241 O O . ARG A 1 165 ? -15.588 3.084 -0.105 1.00 85.31 165 ARG A O 1
ATOM 1248 N N . ASN A 1 166 ? -13.356 2.824 -0.289 1.00 76.00 166 ASN A N 1
ATOM 1249 C CA . ASN A 1 166 ? -13.078 4.178 -0.746 1.00 76.00 166 ASN A CA 1
ATOM 1250 C C . ASN A 1 166 ? -12.841 4.254 -2.258 1.00 76.00 166 ASN A C 1
ATOM 1252 O O . ASN A 1 166 ? -11.703 4.395 -2.690 1.00 76.00 166 ASN A O 1
ATOM 1256 N N . ASN A 1 167 ? -13.910 4.312 -3.047 1.00 70.50 167 ASN A N 1
ATOM 1257 C CA . ASN A 1 167 ? -13.785 4.494 -4.490 1.00 70.50 167 ASN A CA 1
ATOM 1258 C C . ASN A 1 167 ? -13.473 5.967 -4.819 1.00 70.50 167 ASN A C 1
ATOM 1260 O O . ASN A 1 167 ? -14.381 6.796 -4.894 1.00 70.50 167 ASN A O 1
ATOM 1264 N N . GLU A 1 168 ? -12.185 6.311 -4.913 1.00 62.41 168 GLU A N 1
ATOM 1265 C CA . GLU A 1 168 ? -11.688 7.666 -5.219 1.00 62.41 168 GLU A CA 1
ATOM 1266 C C . GLU A 1 168 ? -12.263 8.782 -4.314 1.00 62.41 168 GLU A C 1
ATOM 1268 O O . GLU A 1 168 ? -12.461 9.922 -4.733 1.00 62.41 168 GLU A O 1
ATOM 1273 N N . GLY A 1 169 ? -12.522 8.473 -3.039 1.00 55.41 169 GLY A N 1
ATOM 1274 C CA . GLY A 1 169 ? -13.056 9.426 -2.055 1.00 55.41 169 GLY A CA 1
ATOM 1275 C C . GLY A 1 169 ? -14.536 9.236 -1.710 1.00 55.41 169 GLY A C 1
ATOM 1276 O O . GLY A 1 169 ? -15.039 9.931 -0.827 1.00 55.41 169 GLY A O 1
ATOM 1277 N N . ILE A 1 170 ? -15.252 8.310 -2.353 1.00 58.12 170 ILE A N 1
ATOM 1278 C CA . ILE A 1 170 ? -16.618 7.935 -1.956 1.00 58.12 170 ILE A CA 1
ATOM 1279 C C . ILE A 1 170 ? -16.540 6.713 -1.043 1.00 58.12 170 ILE A C 1
ATOM 1281 O O . ILE A 1 170 ? -16.111 5.649 -1.485 1.00 58.12 170 ILE A O 1
ATOM 1285 N N . LEU A 1 171 ? -16.976 6.860 0.212 1.00 63.06 171 LEU A N 1
ATOM 1286 C CA . LEU A 1 171 ? -17.110 5.732 1.131 1.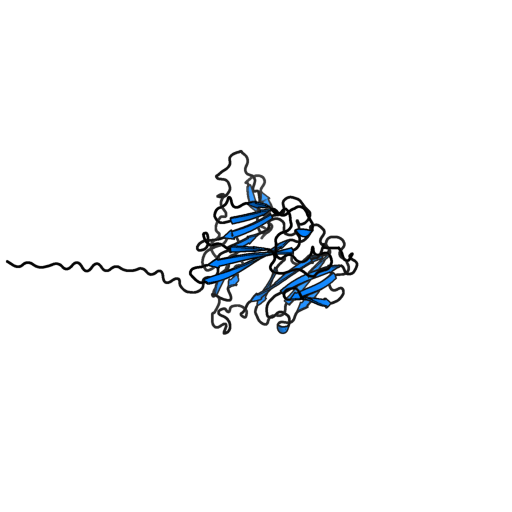00 63.06 171 LEU A CA 1
ATOM 1287 C C . LEU A 1 171 ? -18.433 5.003 0.916 1.00 63.06 171 LEU A C 1
ATOM 1289 O O . LEU A 1 171 ? -19.502 5.613 0.949 1.00 63.06 171 LEU A O 1
ATOM 1293 N N . LEU A 1 172 ? -18.343 3.691 0.721 1.00 67.12 172 LEU A N 1
ATOM 1294 C CA . LEU A 1 172 ? -19.477 2.774 0.692 1.00 67.12 172 LEU A CA 1
ATOM 1295 C C . LEU A 1 172 ? -19.408 1.862 1.921 1.00 67.12 172 LEU A C 1
ATOM 1297 O O . LEU A 1 172 ? -18.425 1.136 2.084 1.00 67.12 172 LEU A O 1
ATOM 1301 N N . ASP A 1 173 ? -20.447 1.891 2.758 1.00 70.44 173 ASP A N 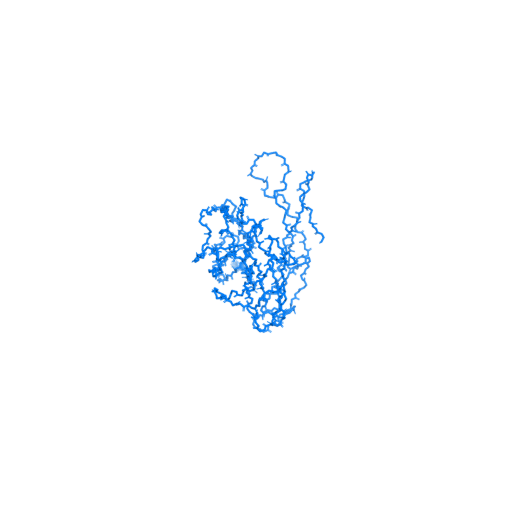1
ATOM 1302 C CA . ASP A 1 173 ? -20.602 0.978 3.895 1.00 70.44 173 ASP A CA 1
ATOM 1303 C C . ASP A 1 173 ? -20.937 -0.428 3.375 1.00 70.44 173 ASP A C 1
ATOM 1305 O O . ASP A 1 173 ? -21.975 -0.626 2.739 1.00 70.44 173 ASP A O 1
ATOM 1309 N N . LEU A 1 174 ? -20.059 -1.405 3.622 1.00 67.31 174 LEU A N 1
ATOM 1310 C CA . LEU A 1 174 ? -20.191 -2.747 3.038 1.00 67.31 174 LEU A CA 1
ATOM 1311 C C . LEU A 1 174 ? -20.861 -3.769 3.965 1.00 67.31 174 LEU A C 1
ATOM 1313 O O . LEU A 1 174 ? -21.687 -4.550 3.502 1.00 67.31 174 LEU A O 1
ATOM 1317 N N . ASP A 1 175 ? -20.532 -3.784 5.260 1.00 64.25 175 ASP A N 1
ATOM 1318 C CA . ASP A 1 175 ? -21.178 -4.689 6.222 1.00 64.25 175 ASP A CA 1
ATOM 1319 C C . ASP A 1 175 ? -20.991 -4.206 7.676 1.00 64.25 175 ASP A C 1
ATOM 1321 O O . ASP A 1 175 ? -19.862 -3.911 8.095 1.00 64.25 175 ASP A O 1
ATOM 1325 N N . PRO A 1 176 ? -22.057 -4.135 8.489 1.00 66.19 176 PRO A N 1
ATOM 1326 C CA . PRO A 1 176 ? -21.923 -3.952 9.925 1.00 66.19 176 PRO A CA 1
ATOM 1327 C C . PRO A 1 176 ? -21.301 -5.182 10.630 1.00 66.19 176 PRO A C 1
ATOM 1329 O O . PRO A 1 176 ? -21.903 -6.252 10.702 1.00 66.19 176 PRO A O 1
ATOM 1332 N N . THR A 1 177 ? -20.185 -4.982 11.349 1.00 73.19 177 THR A N 1
ATOM 1333 C CA . THR A 1 177 ? -19.650 -5.882 12.409 1.00 73.19 177 THR A CA 1
ATOM 1334 C C . THR A 1 177 ? -19.077 -7.234 11.975 1.00 73.19 177 THR A C 1
ATOM 1336 O O . THR A 1 177 ? -19.144 -8.204 12.730 1.00 73.19 177 THR A O 1
ATOM 1339 N N . ARG A 1 178 ? -18.443 -7.319 10.801 1.00 85.88 178 ARG A N 1
ATOM 1340 C CA . ARG A 1 178 ? -17.685 -8.520 10.409 1.00 85.88 178 ARG A CA 1
ATOM 1341 C C . ARG A 1 178 ? -16.182 -8.291 10.443 1.00 85.88 178 ARG A C 1
ATOM 1343 O O . ARG A 1 178 ? -15.688 -7.292 9.937 1.00 85.88 178 ARG A O 1
ATOM 1350 N N . TYR A 1 179 ? -15.453 -9.259 10.992 1.00 91.94 179 TYR A N 1
ATOM 1351 C CA . TYR A 1 179 ? -13.987 -9.292 10.928 1.00 91.94 179 TYR A CA 1
ATOM 1352 C C . TYR A 1 179 ? -13.469 -9.708 9.546 1.00 91.94 179 TYR A C 1
ATOM 1354 O O . TYR A 1 179 ? -12.306 -9.476 9.240 1.00 91.94 179 TYR A O 1
ATOM 1362 N N . GLU A 1 180 ? -14.331 -10.280 8.704 1.00 92.88 180 GLU A N 1
ATOM 1363 C CA . GLU A 1 180 ? -14.007 -10.711 7.348 1.00 92.88 180 GLU A CA 1
ATOM 1364 C C . GLU A 1 180 ? -15.121 -10.306 6.376 1.00 92.88 180 GLU A C 1
ATOM 1366 O O . GLU A 1 180 ? -16.307 -10.483 6.673 1.00 92.88 180 GLU A O 1
ATOM 1371 N N . ILE A 1 181 ? -14.733 -9.797 5.207 1.00 90.38 181 ILE A N 1
ATOM 1372 C CA . ILE A 1 181 ? -15.622 -9.530 4.076 1.00 90.38 181 ILE A CA 1
ATOM 1373 C C . ILE A 1 181 ? -15.178 -10.318 2.846 1.00 90.38 181 ILE A C 1
ATOM 1375 O O . ILE A 1 181 ? -13.990 -10.550 2.614 1.00 90.38 181 ILE A O 1
ATOM 1379 N N . GLN A 1 182 ? -16.164 -10.717 2.052 1.00 89.81 182 GLN A N 1
ATOM 1380 C CA . GLN A 1 182 ? -15.991 -11.434 0.795 1.00 89.81 182 GLN A CA 1
ATOM 1381 C C . GLN A 1 182 ? -16.446 -10.510 -0.330 1.00 89.81 182 GLN A C 1
ATOM 1383 O O . GLN A 1 182 ? -17.536 -9.950 -0.261 1.00 89.81 182 GLN A O 1
ATOM 1388 N N . LEU A 1 183 ? -15.599 -10.347 -1.335 1.00 88.88 183 LEU A N 1
ATOM 1389 C CA . LEU A 1 183 ? -15.769 -9.429 -2.449 1.00 88.88 183 LEU A CA 1
ATOM 1390 C C . LEU A 1 183 ? -15.750 -10.239 -3.739 1.00 88.88 183 LEU A C 1
ATOM 1392 O O . LEU A 1 183 ? -14.831 -11.025 -3.986 1.00 88.88 183 LEU A O 1
ATOM 1396 N N . THR A 1 184 ? -16.771 -10.061 -4.557 1.00 89.88 184 THR A N 1
ATOM 1397 C CA . THR A 1 184 ? -16.867 -10.689 -5.872 1.00 89.88 184 THR A CA 1
ATOM 1398 C C . THR A 1 184 ? -15.988 -9.964 -6.883 1.00 89.88 184 THR A C 1
ATOM 1400 O O . THR A 1 184 ? -15.739 -8.767 -6.753 1.00 89.88 184 THR A O 1
ATOM 1403 N N . ALA A 1 185 ? -15.538 -10.673 -7.917 1.00 87.44 185 ALA A N 1
ATOM 1404 C CA . ALA A 1 185 ? -14.707 -10.092 -8.972 1.00 87.44 185 ALA A CA 1
ATOM 1405 C C . ALA A 1 185 ? -15.312 -8.825 -9.611 1.00 87.44 185 ALA A C 1
ATOM 1407 O O . ALA A 1 185 ? -14.583 -7.883 -9.916 1.00 87.44 185 ALA A O 1
ATOM 1408 N N . ASP A 1 186 ? -16.639 -8.785 -9.770 1.00 83.81 186 ASP A N 1
ATOM 1409 C CA . ASP A 1 186 ? -17.356 -7.634 -10.329 1.00 83.81 186 ASP A CA 1
ATOM 1410 C C . ASP A 1 186 ? -17.303 -6.413 -9.402 1.00 83.81 186 ASP A C 1
ATOM 1412 O O . ASP A 1 186 ? -17.263 -5.274 -9.866 1.00 83.81 186 ASP A O 1
ATOM 1416 N N . GLU A 1 187 ? -17.273 -6.630 -8.085 1.00 79.50 187 GLU A N 1
ATOM 1417 C CA . GLU A 1 187 ? -17.174 -5.543 -7.117 1.00 79.50 187 GLU A CA 1
ATOM 1418 C C . GLU A 1 187 ? -15.785 -4.911 -7.148 1.00 79.50 187 GLU A C 1
ATOM 1420 O O . GLU A 1 187 ? -15.685 -3.699 -7.008 1.00 79.50 187 GLU A O 1
ATOM 1425 N N . VAL A 1 188 ? -14.713 -5.674 -7.353 1.00 79.06 188 VAL A N 1
ATOM 1426 C CA . VAL A 1 188 ? -13.331 -5.194 -7.156 1.00 79.06 188 VAL A CA 1
ATOM 1427 C C . VAL A 1 188 ? -12.522 -5.041 -8.439 1.00 79.06 188 VAL A C 1
ATOM 1429 O O . VAL A 1 188 ? -11.303 -4.972 -8.358 1.00 79.06 188 VAL A O 1
ATOM 1432 N N . ALA A 1 189 ? -13.169 -4.950 -9.602 1.00 72.56 189 ALA A N 1
ATOM 1433 C CA . ALA A 1 189 ? -12.518 -5.003 -10.915 1.00 72.56 189 ALA A CA 1
ATOM 1434 C C . ALA A 1 189 ? -11.278 -4.093 -11.090 1.00 72.56 189 ALA A C 1
ATOM 1436 O O . ALA A 1 189 ? -10.343 -4.502 -11.775 1.00 72.56 189 ALA A O 1
ATOM 1437 N N . ASP A 1 190 ? -11.244 -2.924 -10.441 1.00 69.00 190 ASP A N 1
ATOM 1438 C CA . ASP A 1 190 ? -10.159 -1.936 -10.569 1.00 69.00 190 ASP A CA 1
ATOM 1439 C C . ASP A 1 190 ? -9.204 -1.872 -9.351 1.00 69.00 190 ASP A C 1
ATOM 1441 O O . ASP A 1 190 ? -8.237 -1.110 -9.350 1.00 69.00 190 ASP A O 1
ATOM 1445 N N . GLY A 1 191 ? -9.430 -2.685 -8.308 1.00 72.88 191 GLY A N 1
ATOM 1446 C CA . GLY A 1 191 ? -8.733 -2.559 -7.019 1.00 72.88 191 GLY A CA 1
ATOM 1447 C C . GLY A 1 191 ? -9.156 -1.314 -6.232 1.00 72.88 191 GLY A C 1
ATOM 1448 O O . GLY A 1 191 ? -9.669 -0.348 -6.787 1.00 72.88 191 GLY A O 1
ATOM 1449 N N . ASP A 1 192 ? -9.010 -1.344 -4.904 1.00 84.06 192 ASP A N 1
ATOM 1450 C CA . ASP A 1 192 ? -9.492 -0.243 -4.063 1.00 84.06 192 ASP A CA 1
ATOM 1451 C C . ASP A 1 192 ? -8.813 -0.186 -2.682 1.00 84.06 192 ASP A C 1
ATOM 1453 O O . ASP A 1 192 ? -8.172 -1.145 -2.237 1.00 84.06 192 ASP A O 1
ATOM 1457 N N . LEU A 1 193 ? -8.958 0.939 -1.981 1.00 89.94 193 LEU A N 1
ATOM 1458 C CA . LEU A 1 193 ? -8.611 1.077 -0.571 1.00 89.94 193 LEU A CA 1
ATOM 1459 C C .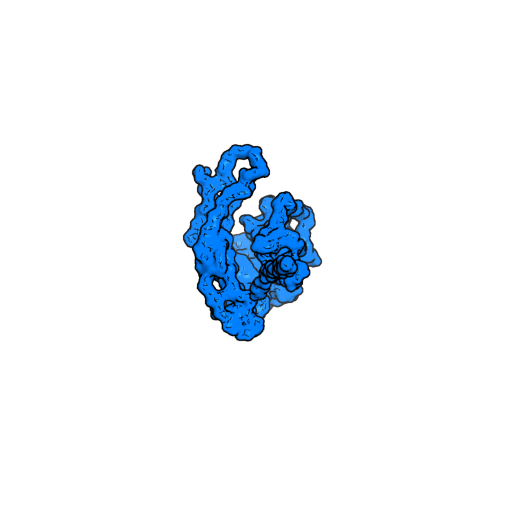 LEU A 1 193 ? -9.828 0.741 0.297 1.00 89.94 193 LEU A C 1
ATOM 1461 O O . LEU A 1 193 ? -10.862 1.409 0.248 1.00 89.94 193 LEU A O 1
ATOM 1465 N N . PHE A 1 194 ? -9.667 -0.257 1.157 1.00 91.12 194 PHE A N 1
ATOM 1466 C CA . PHE A 1 194 ? -10.643 -0.628 2.170 1.00 91.12 194 PHE A CA 1
ATOM 1467 C C . PHE A 1 194 ? -10.192 -0.090 3.519 1.00 91.12 194 PHE A C 1
ATOM 1469 O O . PHE A 1 194 ? -9.036 -0.255 3.910 1.00 91.12 194 PHE A O 1
ATOM 1476 N N . VAL A 1 195 ? -11.107 0.553 4.231 1.00 91.00 195 VAL A N 1
ATOM 1477 C CA . VAL A 1 195 ? -10.885 1.135 5.553 1.00 91.00 195 VAL A CA 1
ATOM 1478 C C . VAL A 1 195 ? -11.786 0.434 6.553 1.00 91.00 195 VAL A C 1
ATOM 1480 O O . VAL A 1 195 ? -12.939 0.141 6.250 1.00 91.00 195 VAL A O 1
ATOM 1483 N N . VAL A 1 196 ? -11.278 0.185 7.756 1.00 91.56 196 VAL A N 1
ATOM 1484 C CA . VAL A 1 196 ? -12.057 -0.413 8.840 1.00 91.56 196 VAL A CA 1
ATOM 1485 C C . VAL A 1 196 ? -12.056 0.508 10.047 1.00 91.56 196 VAL A C 1
ATOM 1487 O O . VAL A 1 196 ? -11.012 0.740 10.656 1.00 91.56 196 VAL A O 1
ATOM 1490 N N . THR A 1 197 ? -13.226 1.027 10.404 1.00 90.44 197 THR A N 1
ATOM 1491 C CA . THR A 1 197 ? -13.427 1.820 11.625 1.00 90.44 197 THR A CA 1
ATOM 1492 C C . THR A 1 197 ? -14.041 0.955 12.718 1.00 90.44 197 THR A C 1
ATOM 1494 O O . THR A 1 197 ? -14.554 -0.130 12.448 1.00 90.44 197 THR A O 1
ATOM 1497 N N . ASP A 1 198 ? -14.020 1.433 13.960 1.00 90.56 198 ASP A N 1
ATOM 1498 C CA . ASP A 1 198 ? -14.855 0.857 15.016 1.00 90.56 198 ASP A CA 1
ATOM 1499 C C . ASP A 1 198 ? -16.206 1.584 15.038 1.00 90.56 198 ASP A C 1
ATOM 1501 O O . ASP A 1 198 ? -16.251 2.810 14.953 1.00 90.56 198 ASP A O 1
ATOM 1505 N N . ARG A 1 199 ? -17.311 0.836 15.104 1.00 87.56 199 ARG A N 1
ATOM 1506 C CA . ARG A 1 199 ? -18.671 1.387 15.194 1.00 87.56 199 ARG A CA 1
ATOM 1507 C C . ARG A 1 199 ? -18.836 2.299 16.404 1.00 87.56 199 ARG A C 1
ATOM 1509 O O . ARG A 1 199 ? -19.551 3.293 16.316 1.00 87.56 199 ARG A O 1
ATOM 1516 N N . ASP A 1 200 ? -18.226 1.919 17.520 1.00 86.88 200 ASP A N 1
ATOM 1517 C CA . ASP A 1 200 ? -18.430 2.562 18.816 1.00 86.88 200 ASP A CA 1
ATOM 1518 C C . ASP A 1 200 ? -17.374 3.651 19.081 1.00 86.88 200 ASP A C 1
ATOM 1520 O O . ASP A 1 200 ? -17.350 4.264 20.152 1.00 86.88 200 ASP A O 1
ATOM 1524 N N . ALA A 1 201 ? -16.498 3.909 18.104 1.00 85.56 201 ALA A N 1
ATOM 1525 C CA . ALA A 1 201 ? -15.513 4.972 18.178 1.00 85.56 201 ALA A CA 1
ATOM 1526 C C . ALA A 1 201 ? -16.148 6.370 18.027 1.00 85.56 201 ALA A C 1
ATOM 1528 O O . ALA A 1 201 ? -17.126 6.548 17.293 1.00 85.56 201 ALA A O 1
ATOM 1529 N N . PRO A 1 202 ? -15.578 7.393 18.689 1.00 85.00 202 PRO A N 1
ATOM 1530 C CA . PRO A 1 202 ? -15.917 8.790 18.439 1.00 85.00 202 PRO A CA 1
ATOM 1531 C C . PRO A 1 202 ? -15.783 9.183 16.959 1.00 85.00 202 PRO A C 1
ATOM 1533 O O . PRO A 1 202 ? -14.940 8.659 16.237 1.00 85.00 202 PRO A O 1
ATOM 1536 N N . LEU A 1 203 ? -16.576 10.161 16.510 1.00 77.44 203 LEU A N 1
ATOM 1537 C CA . LEU A 1 203 ? -16.535 10.646 15.121 1.00 77.44 203 LEU A CA 1
ATOM 1538 C C . LEU A 1 203 ? -15.204 11.303 14.733 1.00 77.44 203 LEU A C 1
ATOM 1540 O O . LEU A 1 203 ? -14.940 11.463 13.545 1.00 77.44 203 LEU A O 1
ATOM 1544 N N . ASP A 1 204 ? -14.408 11.730 15.708 1.00 78.69 204 ASP A N 1
ATOM 1545 C CA . ASP A 1 204 ? -13.068 12.286 15.535 1.00 78.69 204 ASP A CA 1
ATOM 1546 C C . ASP A 1 204 ? -11.956 11.230 15.679 1.00 78.69 204 ASP A C 1
ATOM 1548 O O . ASP A 1 204 ? -10.776 11.565 15.582 1.00 78.69 204 ASP A O 1
ATOM 1552 N N . ASP A 1 205 ? -12.309 9.952 15.862 1.00 83.12 205 ASP A N 1
ATOM 1553 C CA . ASP A 1 205 ? -11.345 8.861 15.965 1.00 83.12 205 ASP A CA 1
ATOM 1554 C C . ASP A 1 205 ? -10.737 8.522 14.597 1.00 83.12 205 ASP A C 1
ATOM 1556 O O . ASP A 1 205 ? -11.402 7.998 13.705 1.00 83.12 205 ASP A O 1
ATOM 1560 N N . ASN A 1 206 ? -9.444 8.795 14.433 1.00 77.56 206 ASN A N 1
ATOM 1561 C CA . ASN A 1 206 ? -8.683 8.489 13.220 1.00 77.56 206 ASN A CA 1
ATOM 1562 C C . ASN A 1 206 ? -7.830 7.223 13.334 1.00 77.56 206 ASN A C 1
ATOM 1564 O O . ASN A 1 206 ? -6.934 6.985 12.520 1.00 77.56 206 ASN A O 1
ATOM 1568 N N . HIS A 1 207 ? -8.111 6.382 14.326 1.00 88.94 207 HIS A N 1
ATO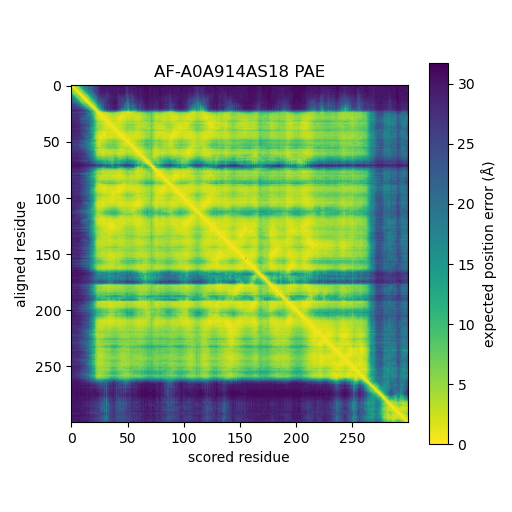M 1569 C CA . HIS A 1 207 ? -7.423 5.118 14.553 1.00 88.94 207 HIS A CA 1
ATOM 1570 C C . HIS A 1 207 ? -8.024 3.960 13.736 1.00 88.94 207 HIS A C 1
ATOM 1572 O O . HIS A 1 207 ? -8.269 2.868 14.258 1.00 88.94 207 HIS A O 1
ATOM 1578 N N . PHE A 1 208 ? -8.256 4.174 12.441 1.00 89.25 208 PHE A N 1
ATOM 1579 C CA . PHE A 1 208 ? -8.818 3.166 11.540 1.00 89.25 208 PHE A CA 1
ATOM 1580 C C . PHE A 1 208 ? -7.760 2.196 10.981 1.00 89.25 208 PHE A C 1
ATOM 1582 O O . PHE A 1 208 ? -6.569 2.500 10.886 1.00 89.25 208 PHE A O 1
ATOM 1589 N N . GLY A 1 209 ? -8.219 1.004 10.601 1.00 91.56 209 GLY A N 1
ATOM 1590 C CA . GLY A 1 209 ? -7.476 0.023 9.813 1.00 91.56 209 GLY A CA 1
ATOM 1591 C C . GLY A 1 209 ? -7.583 0.319 8.315 1.00 91.56 209 GLY A C 1
ATOM 1592 O O . GLY A 1 209 ? -8.537 0.947 7.870 1.00 91.56 209 GLY A O 1
ATOM 1593 N N . MET A 1 210 ? -6.621 -0.146 7.525 1.00 92.56 210 MET A N 1
ATOM 1594 C CA . MET A 1 210 ? -6.591 0.014 6.062 1.00 92.56 210 MET A CA 1
ATOM 1595 C C . MET A 1 210 ? -5.984 -1.217 5.402 1.00 92.56 210 MET A C 1
ATOM 1597 O O . MET A 1 210 ? -4.965 -1.713 5.885 1.00 92.56 210 MET A O 1
ATOM 1601 N N . ILE A 1 211 ? -6.568 -1.647 4.287 1.00 93.75 211 ILE A N 1
ATOM 1602 C CA . ILE A 1 211 ? -6.040 -2.680 3.395 1.00 93.75 211 ILE A CA 1
ATOM 1603 C C . ILE A 1 211 ? -6.222 -2.191 1.960 1.00 93.75 211 ILE A C 1
ATOM 1605 O O . ILE A 1 211 ? -7.326 -1.817 1.564 1.00 93.75 211 ILE A O 1
ATOM 1609 N N . ARG A 1 212 ? -5.156 -2.201 1.160 1.00 92.31 212 ARG A N 1
ATOM 1610 C CA . ARG A 1 212 ? -5.241 -1.900 -0.273 1.00 92.31 212 ARG A CA 1
ATOM 1611 C C . ARG A 1 212 ? -5.356 -3.191 -1.073 1.00 92.31 212 ARG A C 1
ATOM 1613 O O . ARG A 1 212 ? -4.439 -4.008 -1.066 1.00 92.31 212 ARG A O 1
ATOM 1620 N N . LEU A 1 213 ? -6.462 -3.357 -1.784 1.00 92.62 213 LEU A N 1
ATOM 1621 C CA . LEU A 1 213 ? -6.654 -4.447 -2.730 1.00 92.62 213 LEU A CA 1
ATOM 1622 C C . LEU A 1 213 ? -6.119 -4.027 -4.102 1.00 92.62 213 LEU A C 1
ATOM 1624 O O . LEU A 1 213 ? -6.471 -2.968 -4.615 1.00 92.62 213 LEU A O 1
ATOM 1628 N N . ILE A 1 214 ? -5.276 -4.865 -4.690 1.00 90.75 214 ILE A N 1
ATOM 1629 C CA . ILE A 1 214 ? -4.666 -4.676 -6.003 1.00 90.75 214 ILE A CA 1
ATOM 1630 C C . ILE A 1 214 ? -5.225 -5.756 -6.918 1.00 90.75 214 ILE A C 1
ATOM 1632 O O . ILE A 1 214 ? -5.072 -6.945 -6.632 1.00 90.75 214 ILE A O 1
ATOM 1636 N N . VAL A 1 215 ? -5.865 -5.351 -8.011 1.00 91.38 215 VAL A N 1
ATOM 1637 C CA . VAL A 1 215 ? -6.354 -6.280 -9.033 1.00 91.38 215 VAL A CA 1
ATOM 1638 C C . VAL A 1 215 ? -5.492 -6.139 -10.267 1.00 91.38 215 VAL A C 1
ATOM 1640 O O . VAL A 1 215 ? -5.336 -5.048 -10.806 1.00 91.38 215 VAL A O 1
ATOM 1643 N N . ARG A 1 216 ? -4.909 -7.254 -10.698 1.00 91.62 216 ARG A N 1
ATOM 1644 C CA . ARG A 1 216 ? -4.155 -7.311 -11.951 1.00 91.62 216 ARG A CA 1
ATOM 1645 C C . ARG A 1 216 ? -5.115 -7.180 -13.132 1.00 91.62 216 ARG A C 1
ATOM 1647 O O . ARG A 1 216 ? -6.203 -7.748 -13.113 1.00 91.62 216 ARG A O 1
ATOM 1654 N N . GLY A 1 217 ? -4.689 -6.522 -14.199 1.00 90.88 217 GLY A N 1
ATOM 1655 C CA . GLY A 1 217 ? -5.374 -6.393 -15.483 1.00 90.88 217 GLY A CA 1
ATOM 1656 C C . GLY A 1 217 ? -5.541 -7.708 -16.252 1.00 90.88 217 GLY A C 1
ATOM 1657 O O . GLY A 1 217 ? -6.347 -7.764 -17.188 1.00 90.88 217 GLY A O 1
ATOM 1658 N N . CYS A 1 218 ? -4.858 -8.779 -15.831 1.00 92.94 218 CYS A N 1
ATOM 1659 C CA . CYS A 1 218 ? -4.949 -10.117 -16.413 1.00 92.94 218 CYS A CA 1
ATOM 1660 C C . CYS A 1 218 ? -5.196 -11.233 -15.385 1.00 92.94 218 CYS A C 1
ATOM 1662 O O . CYS A 1 218 ? -5.000 -11.072 -14.180 1.00 92.94 218 CYS A O 1
ATOM 1664 N N . VAL A 1 219 ? -5.661 -12.382 -15.891 1.00 93.94 219 VAL A N 1
ATOM 1665 C CA . VAL A 1 219 ? -5.816 -13.625 -15.116 1.00 93.94 219 VAL A CA 1
ATOM 1666 C C . VAL A 1 219 ? -4.450 -14.192 -14.710 1.00 93.94 219 VAL A C 1
ATOM 1668 O O . VAL A 1 219 ? -3.425 -13.849 -15.304 1.00 93.94 219 VAL A O 1
ATOM 1671 N N . ALA A 1 220 ? -4.437 -15.106 -13.737 1.00 92.19 220 ALA A N 1
ATOM 1672 C CA . ALA A 1 220 ? -3.211 -15.725 -13.244 1.00 92.19 220 ALA A CA 1
ATOM 1673 C C . ALA A 1 220 ? -2.334 -16.290 -14.379 1.00 92.19 220 ALA A C 1
ATOM 1675 O O . ALA A 1 220 ? -2.799 -17.033 -15.248 1.00 92.19 220 ALA A O 1
ATOM 1676 N N . GLY A 1 221 ? -1.046 -15.936 -14.359 1.00 92.44 221 GLY A N 1
ATOM 1677 C CA . GLY A 1 221 ? -0.052 -16.406 -15.329 1.00 92.44 221 GLY A CA 1
ATOM 1678 C C . GLY A 1 221 ? -0.152 -15.774 -16.722 1.00 92.44 221 GLY A C 1
ATOM 1679 O O . GLY A 1 221 ? 0.478 -16.278 -17.657 1.00 92.44 221 GLY A O 1
ATOM 1680 N N . LYS A 1 222 ? -0.935 -14.701 -16.886 1.00 95.56 222 LYS A N 1
ATOM 1681 C CA . LYS A 1 222 ? -1.076 -13.961 -18.145 1.00 95.56 222 LYS A CA 1
ATOM 1682 C C . LYS A 1 222 ? -0.698 -12.492 -17.988 1.00 95.56 222 LYS A C 1
ATOM 1684 O O . LYS A 1 222 ? -0.845 -11.923 -16.910 1.00 95.56 222 LYS A O 1
ATOM 1689 N N . TRP A 1 223 ? -0.274 -11.895 -19.097 1.00 94.88 223 TRP A N 1
ATOM 1690 C CA . TRP A 1 223 ? 0.054 -10.473 -19.201 1.00 94.88 223 TRP A CA 1
ATOM 1691 C C . TRP A 1 223 ? -0.349 -9.904 -20.572 1.00 94.88 223 TRP A C 1
ATOM 1693 O O . TRP A 1 223 ? -0.708 -10.650 -21.495 1.00 94.88 223 TRP A O 1
ATOM 1703 N N . GLY A 1 224 ? -0.310 -8.582 -20.703 1.00 90.75 224 GLY A N 1
ATOM 1704 C CA . GLY A 1 224 ? -0.638 -7.832 -21.913 1.00 90.75 224 GLY A CA 1
ATOM 1705 C C . GLY A 1 224 ? -2.139 -7.561 -22.050 1.00 90.75 224 GLY A C 1
ATOM 1706 O O . GLY A 1 224 ? -2.768 -8.093 -22.978 1.00 90.75 224 GLY A O 1
ATOM 1707 N N . PRO A 1 225 ? -2.755 -6.787 -21.137 1.00 90.38 225 PRO A N 1
ATOM 1708 C CA . PRO A 1 225 ? -4.145 -6.372 -21.259 1.00 90.38 225 PRO A CA 1
ATOM 1709 C C . PRO A 1 225 ? -4.386 -5.554 -22.548 1.00 90.38 225 PRO A C 1
ATOM 1711 O O . PRO A 1 225 ? -3.457 -5.000 -23.136 1.00 90.38 225 PRO A O 1
ATOM 1714 N N . PRO A 1 226 ? -5.641 -5.477 -23.034 1.00 90.81 226 PRO A N 1
ATOM 1715 C CA . PRO A 1 226 ? -6.832 -6.136 -22.490 1.00 90.81 226 PRO A CA 1
ATOM 1716 C C . PRO A 1 226 ? -6.952 -7.618 -22.889 1.00 90.81 226 PRO A C 1
ATOM 1718 O O . PRO A 1 226 ? -7.783 -8.330 -22.329 1.00 90.81 226 PRO A O 1
ATOM 1721 N N . ASP A 1 227 ? -6.143 -8.076 -23.849 1.00 93.81 227 ASP A N 1
ATOM 1722 C CA . ASP A 1 227 ? -6.272 -9.399 -24.471 1.00 93.81 227 ASP A CA 1
ATOM 1723 C C . ASP A 1 227 ? -5.619 -10.533 -23.661 1.00 93.81 227 ASP A C 1
ATOM 1725 O O . ASP A 1 227 ? -5.960 -11.699 -23.866 1.00 93.81 227 ASP A O 1
ATOM 1729 N N . CYS A 1 228 ? -4.663 -10.218 -22.781 1.00 95.12 228 CYS A N 1
ATOM 1730 C CA . CYS A 1 228 ? -3.968 -11.164 -21.900 1.00 95.12 228 CYS A CA 1
ATOM 1731 C C . CYS A 1 228 ? -3.382 -12.384 -22.637 1.00 95.12 228 CYS A C 1
ATOM 1733 O O . CYS A 1 228 ? -3.463 -13.527 -22.177 1.00 95.12 228 CYS A O 1
ATOM 1735 N N . LYS A 1 229 ? -2.825 -12.147 -23.831 1.00 96.12 229 LYS A N 1
ATOM 1736 C CA . LYS A 1 229 ? -2.238 -13.192 -24.689 1.00 96.12 229 LYS A CA 1
ATOM 1737 C C . LYS A 1 229 ? -0.825 -13.580 -24.258 1.00 96.12 229 LYS A C 1
ATOM 1739 O O . LYS A 1 229 ? -0.397 -14.693 -24.567 1.00 96.12 229 LYS A O 1
ATOM 1744 N N . GLY A 1 230 ? -0.125 -12.685 -23.561 1.00 94.62 230 GLY A N 1
ATOM 1745 C CA . GLY A 1 230 ? 1.188 -12.945 -22.993 1.00 94.62 230 GLY A CA 1
ATOM 1746 C C . GLY A 1 230 ? 1.116 -14.037 -21.931 1.00 94.62 230 GLY A C 1
ATOM 1747 O O . GLY A 1 230 ? 0.135 -14.143 -21.193 1.00 94.62 230 GLY A O 1
ATOM 1748 N N . VAL A 1 231 ? 2.138 -14.886 -21.879 1.00 95.62 231 VAL A N 1
ATOM 1749 C CA . VAL A 1 231 ? 2.297 -15.901 -20.832 1.00 95.62 231 VAL A CA 1
ATOM 1750 C C . VAL A 1 231 ? 3.414 -15.436 -19.918 1.00 95.62 231 VAL A C 1
ATOM 1752 O O . VAL A 1 231 ? 4.481 -15.083 -20.410 1.00 95.62 231 VAL A O 1
ATOM 1755 N N . CYS A 1 232 ? 3.142 -15.399 -18.617 1.00 93.31 232 CYS A N 1
ATOM 1756 C CA . CYS A 1 232 ? 4.146 -15.043 -17.626 1.00 93.31 232 CYS A CA 1
ATOM 1757 C C . CYS A 1 232 ? 5.238 -16.107 -17.559 1.00 93.31 232 CYS A C 1
ATOM 1759 O O . CYS A 1 232 ? 4.937 -17.304 -17.494 1.00 93.31 232 CYS A O 1
ATOM 1761 N N . ASP A 1 233 ? 6.483 -15.652 -17.490 1.00 88.62 233 ASP A N 1
ATOM 1762 C CA . ASP A 1 233 ? 7.597 -16.498 -17.093 1.00 88.62 233 ASP A CA 1
ATOM 1763 C C . ASP A 1 233 ? 7.554 -16.792 -15.583 1.00 88.62 233 ASP A C 1
ATOM 1765 O O . ASP A 1 233 ? 6.802 -16.191 -14.808 1.00 88.62 233 ASP A O 1
ATOM 1769 N N . LEU A 1 234 ? 8.347 -17.776 -15.157 1.00 90.69 234 LEU A N 1
ATOM 1770 C CA . LEU A 1 234 ? 8.466 -18.142 -13.748 1.00 90.69 234 LEU A CA 1
ATOM 1771 C C . LEU A 1 234 ? 9.312 -17.109 -12.998 1.00 90.69 234 LEU A C 1
ATOM 1773 O O . LEU A 1 234 ? 10.523 -17.031 -13.203 1.00 90.69 234 LEU A O 1
ATOM 1777 N N . CYS A 1 235 ? 8.675 -16.393 -12.074 1.00 91.25 235 CYS A N 1
ATOM 1778 C CA . CYS A 1 235 ? 9.340 -15.519 -11.116 1.00 91.25 235 CYS A CA 1
ATOM 1779 C C . CYS A 1 235 ? 9.665 -16.298 -9.832 1.00 91.25 235 CYS A C 1
ATOM 1781 O O . CYS A 1 235 ? 8.777 -16.852 -9.182 1.00 91.25 235 CYS A O 1
ATOM 1783 N N . TYR A 1 236 ? 10.944 -16.366 -9.471 1.00 91.00 236 TYR A N 1
ATOM 1784 C CA . TYR A 1 236 ? 11.432 -17.080 -8.290 1.00 91.00 236 TYR A CA 1
ATOM 1785 C C . TYR A 1 236 ? 11.404 -16.196 -7.036 1.00 91.00 236 TYR A C 1
ATOM 1787 O O . TYR A 1 236 ? 11.193 -14.987 -7.109 1.00 91.00 236 TYR A O 1
ATOM 1795 N N . ASN A 1 237 ? 11.627 -16.810 -5.869 1.00 85.88 237 ASN A N 1
ATOM 1796 C CA . ASN A 1 237 ? 11.813 -16.126 -4.582 1.00 85.88 237 ASN A CA 1
ATOM 1797 C C . ASN A 1 237 ? 10.667 -15.184 -4.174 1.00 85.88 237 ASN A C 1
ATOM 1799 O O . ASN A 1 237 ? 10.894 -14.192 -3.494 1.00 85.88 237 ASN A O 1
ATOM 1803 N N . GLY A 1 238 ? 9.434 -15.492 -4.591 1.00 84.62 238 GLY A N 1
ATOM 1804 C CA . GLY A 1 238 ? 8.264 -14.657 -4.308 1.00 84.62 238 GLY A CA 1
ATOM 1805 C C . GLY A 1 238 ? 8.085 -13.477 -5.268 1.00 84.62 238 GLY A C 1
ATOM 1806 O O . GLY A 1 238 ? 7.261 -12.606 -5.001 1.00 84.62 238 GLY A O 1
ATOM 1807 N N . GLY A 1 239 ? 8.832 -13.436 -6.377 1.00 85.50 239 GLY A N 1
ATOM 1808 C CA . GLY A 1 239 ? 8.597 -12.480 -7.454 1.00 85.50 239 GLY A CA 1
ATOM 1809 C C . GLY A 1 239 ? 7.220 -12.644 -8.091 1.00 85.50 239 GLY A C 1
ATOM 1810 O O . GLY A 1 239 ? 6.666 -13.743 -8.157 1.00 85.50 239 GLY A O 1
ATOM 1811 N N . VAL A 1 240 ? 6.674 -11.535 -8.583 1.00 88.81 240 VAL A N 1
ATOM 1812 C CA . VAL A 1 240 ? 5.353 -11.481 -9.215 1.00 88.81 240 VAL A CA 1
ATOM 1813 C C . VAL A 1 240 ? 5.522 -11.013 -10.651 1.00 88.81 240 VAL A C 1
ATOM 1815 O O . VAL A 1 240 ? 6.132 -9.980 -10.892 1.00 88.81 240 VAL A O 1
ATOM 1818 N N . CYS A 1 241 ? 4.982 -11.768 -11.605 1.00 90.19 241 CYS A N 1
ATOM 1819 C CA . CYS A 1 241 ? 4.931 -11.340 -13.002 1.00 90.19 241 CYS A CA 1
ATOM 1820 C C . CYS A 1 241 ? 4.064 -10.083 -13.120 1.00 90.19 241 CYS A C 1
ATOM 1822 O O . CYS A 1 241 ? 2.912 -10.108 -12.680 1.00 90.19 241 CYS A O 1
ATOM 1824 N N . ASP A 1 242 ? 4.595 -9.033 -13.726 1.00 88.31 242 ASP A N 1
ATOM 1825 C CA . ASP A 1 242 ? 3.873 -7.829 -14.101 1.00 88.31 242 ASP A CA 1
ATOM 1826 C C . ASP A 1 242 ? 2.862 -8.160 -15.204 1.00 88.31 242 ASP A C 1
ATOM 1828 O O . ASP A 1 242 ? 3.164 -8.827 -16.194 1.00 88.31 242 ASP A O 1
ATOM 1832 N N . ASP A 1 243 ? 1.616 -7.764 -15.006 1.00 89.75 243 ASP A N 1
ATOM 1833 C CA . ASP A 1 243 ? 0.529 -8.051 -15.931 1.00 89.75 243 ASP A CA 1
ATOM 1834 C C . ASP A 1 243 ? 0.510 -7.139 -17.157 1.00 89.75 243 ASP A C 1
ATOM 1836 O O . ASP A 1 243 ? -0.115 -7.517 -18.145 1.00 89.75 243 ASP A O 1
ATOM 1840 N N . GLU A 1 244 ? 1.212 -6.008 -17.155 1.00 87.31 244 GLU A N 1
ATOM 1841 C CA . GLU A 1 244 ? 1.337 -5.134 -18.323 1.00 87.31 244 GLU A CA 1
ATOM 1842 C C . GLU A 1 244 ? 2.454 -5.617 -19.257 1.00 87.31 244 GLU A C 1
ATOM 1844 O O . GLU A 1 244 ? 2.257 -5.690 -20.474 1.00 87.31 244 GLU A O 1
ATOM 1849 N N . THR A 1 245 ? 3.607 -5.994 -18.699 1.00 85.50 245 THR A N 1
ATOM 1850 C CA . THR A 1 245 ? 4.845 -6.243 -19.459 1.00 85.50 245 THR A CA 1
ATOM 1851 C C . THR A 1 245 ? 5.236 -7.715 -19.527 1.00 85.50 245 THR A C 1
ATOM 1853 O O . THR A 1 245 ? 5.899 -8.130 -20.476 1.00 85.50 245 THR A O 1
ATOM 1856 N N . GLY A 1 246 ? 4.815 -8.519 -18.548 1.00 88.56 246 GLY A N 1
ATOM 1857 C CA . GLY A 1 246 ? 5.241 -9.908 -18.390 1.00 88.56 246 GLY A CA 1
ATOM 1858 C C . GLY A 1 246 ? 6.566 -10.094 -17.650 1.00 88.56 246 GLY A C 1
ATOM 1859 O O . GLY A 1 246 ? 6.944 -11.239 -17.395 1.00 88.56 246 GLY A O 1
ATOM 1860 N N . ASP A 1 247 ? 7.255 -9.009 -17.288 1.00 87.38 247 ASP A N 1
ATOM 1861 C CA . ASP A 1 247 ? 8.518 -9.057 -16.546 1.00 87.38 247 ASP A CA 1
ATOM 1862 C C . ASP A 1 247 ? 8.291 -9.416 -15.075 1.00 87.38 247 ASP A C 1
ATOM 1864 O O . ASP A 1 247 ? 7.230 -9.162 -14.508 1.00 87.38 247 ASP A O 1
ATOM 1868 N N . CYS A 1 248 ? 9.297 -9.972 -14.402 1.00 87.06 248 CYS A N 1
ATOM 1869 C CA . CYS A 1 248 ? 9.183 -10.242 -12.972 1.00 87.06 248 CYS A CA 1
ATOM 1870 C C . CYS A 1 248 ? 9.494 -9.007 -12.117 1.00 87.06 248 CYS A C 1
ATOM 1872 O O . CYS A 1 248 ? 10.600 -8.465 -12.143 1.00 87.06 248 CYS A O 1
ATOM 1874 N N . ILE A 1 249 ? 8.547 -8.639 -11.256 1.00 84.06 249 ILE A N 1
ATOM 1875 C CA . ILE A 1 249 ? 8.751 -7.710 -10.147 1.00 84.06 249 ILE A CA 1
ATOM 1876 C C . ILE A 1 249 ? 9.371 -8.491 -8.991 1.00 84.06 249 ILE A C 1
ATOM 1878 O O . ILE A 1 249 ? 8.723 -9.339 -8.369 1.00 84.06 249 ILE A O 1
ATOM 1882 N N . CYS A 1 250 ? 10.641 -8.210 -8.709 1.00 81.06 250 CYS A N 1
ATOM 1883 C CA . CYS A 1 250 ? 11.389 -8.924 -7.684 1.00 81.06 250 CYS A CA 1
ATOM 1884 C C . CYS A 1 250 ? 11.200 -8.325 -6.290 1.00 81.06 250 CYS A C 1
ATOM 1886 O O . CYS A 1 250 ? 11.197 -7.099 -6.140 1.00 81.06 250 CYS A O 1
ATOM 1888 N N . PRO A 1 251 ? 11.101 -9.173 -5.251 1.00 77.38 251 PRO A N 1
ATOM 1889 C CA . PRO A 1 251 ? 11.106 -8.690 -3.887 1.00 77.38 251 PRO A CA 1
ATOM 1890 C C . PRO A 1 251 ? 12.476 -8.094 -3.531 1.00 77.38 251 PRO A C 1
ATOM 1892 O O . PRO A 1 251 ? 13.491 -8.427 -4.157 1.00 77.38 251 PRO A O 1
ATOM 1895 N N . PRO A 1 252 ? 12.537 -7.223 -2.509 1.00 72.31 252 PRO A N 1
ATOM 1896 C CA . PRO A 1 252 ? 13.794 -6.658 -2.037 1.00 72.31 252 PRO A CA 1
ATOM 1897 C C . PRO A 1 252 ? 14.845 -7.741 -1.756 1.00 72.31 252 PRO A C 1
ATOM 1899 O O . PRO A 1 252 ? 14.552 -8.745 -1.113 1.00 72.31 252 PRO A O 1
ATOM 1902 N N . GLY A 1 253 ? 16.073 -7.525 -2.234 1.00 71.06 253 GLY A N 1
ATOM 1903 C CA . GLY A 1 253 ? 17.171 -8.489 -2.103 1.00 71.06 253 GLY A CA 1
ATOM 1904 C C . GLY A 1 253 ? 17.274 -9.505 -3.244 1.00 71.06 253 GLY A C 1
ATOM 1905 O O . GLY A 1 253 ? 18.244 -10.255 -3.280 1.00 71.06 253 GLY A O 1
ATOM 1906 N N . PHE A 1 254 ? 16.355 -9.501 -4.212 1.00 79.38 254 PHE A N 1
ATOM 1907 C CA . PHE A 1 254 ? 16.426 -10.340 -5.411 1.00 79.38 254 PHE A CA 1
ATOM 1908 C C . PHE A 1 254 ? 16.442 -9.493 -6.685 1.00 79.38 254 PHE A C 1
ATOM 1910 O O . PHE A 1 254 ? 15.924 -8.376 -6.721 1.00 79.38 254 PHE A O 1
ATOM 1917 N N . SER A 1 255 ? 17.078 -10.005 -7.734 1.00 77.25 255 SER A N 1
ATOM 1918 C CA . SER A 1 255 ? 17.197 -9.329 -9.028 1.00 77.25 255 SER A CA 1
ATOM 1919 C C . SER A 1 255 ? 17.286 -10.333 -10.178 1.00 77.25 255 SER A C 1
ATOM 1921 O O . SER A 1 255 ? 17.155 -11.538 -9.962 1.00 77.25 255 SER A O 1
ATOM 1923 N N . GLU A 1 256 ? 17.582 -9.821 -11.379 1.00 81.44 256 GLU A N 1
ATOM 1924 C CA . GLU A 1 256 ? 17.528 -10.524 -12.671 1.00 81.44 256 GLU A CA 1
ATOM 1925 C C . GLU A 1 256 ? 16.093 -10.714 -13.193 1.00 81.44 256 GLU A C 1
ATOM 1927 O O . GLU A 1 256 ? 15.149 -10.632 -12.406 1.00 81.44 256 GLU A O 1
ATOM 1932 N N . PRO A 1 257 ? 15.902 -10.976 -14.505 1.00 85.56 257 PRO A N 1
ATOM 1933 C CA . PRO A 1 257 ? 14.574 -11.026 -15.130 1.00 85.56 257 PRO A CA 1
ATOM 1934 C C . PRO A 1 257 ? 13.582 -12.020 -14.515 1.00 85.56 257 PRO A C 1
ATOM 1936 O O . PRO A 1 257 ? 12.389 -11.911 -14.757 1.00 85.56 257 PRO A O 1
ATOM 1939 N N . ASN A 1 258 ? 14.059 -12.993 -13.736 1.00 88.81 258 ASN A N 1
ATOM 1940 C CA . ASN A 1 258 ? 13.243 -14.010 -13.076 1.00 88.81 258 ASN A CA 1
ATOM 1941 C C . ASN A 1 258 ? 13.398 -14.027 -11.546 1.00 88.81 258 ASN A C 1
ATOM 1943 O O . ASN A 1 258 ? 12.956 -14.976 -10.902 1.00 88.81 258 ASN A O 1
ATOM 1947 N N . CYS A 1 259 ? 14.042 -13.021 -10.948 1.00 85.12 259 CYS A N 1
ATOM 1948 C CA . CYS A 1 259 ? 14.248 -12.915 -9.497 1.00 85.12 259 CYS A CA 1
ATOM 1949 C C . CYS A 1 259 ? 15.037 -14.069 -8.864 1.00 85.12 259 CYS A C 1
ATOM 1951 O O . CYS A 1 259 ? 14.959 -14.278 -7.654 1.00 85.12 259 CYS A O 1
ATOM 1953 N N . LEU A 1 260 ? 15.790 -14.842 -9.654 1.00 88.31 260 LEU A N 1
ATOM 1954 C CA . LEU A 1 260 ? 16.531 -16.004 -9.161 1.00 88.31 260 LEU A CA 1
ATOM 1955 C C . LEU A 1 260 ? 17.733 -15.604 -8.299 1.00 88.31 260 LEU A C 1
ATOM 1957 O O . LEU A 1 260 ? 18.067 -16.292 -7.334 1.00 88.31 260 LEU A O 1
ATOM 1961 N N . THR A 1 261 ? 18.395 -14.505 -8.655 1.00 80.69 261 THR A N 1
ATOM 1962 C CA . THR A 1 261 ? 19.658 -14.110 -8.037 1.00 80.69 261 THR A CA 1
ATOM 1963 C C . THR A 1 261 ? 19.391 -13.263 -6.805 1.00 80.69 261 THR A C 1
ATOM 1965 O O . THR A 1 261 ? 18.874 -12.151 -6.905 1.00 80.69 261 THR A O 1
ATOM 1968 N N . GLY A 1 262 ? 19.795 -13.770 -5.641 1.00 73.56 262 GLY A N 1
ATOM 1969 C CA . GLY A 1 262 ? 19.904 -12.961 -4.435 1.00 73.56 262 GLY A CA 1
ATOM 1970 C C . GLY A 1 262 ? 21.013 -11.927 -4.610 1.00 73.56 262 GLY A C 1
ATOM 1971 O O . GLY A 1 262 ? 22.178 -12.272 -4.817 1.00 73.56 262 GLY A O 1
ATOM 1972 N N . LYS A 1 263 ? 20.663 -10.650 -4.529 1.00 62.78 263 LYS A N 1
ATOM 1973 C CA . LYS A 1 263 ? 21.626 -9.569 -4.409 1.00 62.78 263 LYS A CA 1
ATOM 1974 C C . LYS A 1 263 ? 21.848 -9.345 -2.923 1.00 62.78 263 LYS A C 1
ATOM 1976 O O . LYS A 1 263 ? 20.930 -8.930 -2.220 1.00 62.78 263 LYS A O 1
ATOM 1981 N N . LEU A 1 264 ? 23.070 -9.591 -2.451 1.00 46.16 264 LEU A N 1
ATOM 1982 C CA . LEU A 1 264 ? 23.459 -9.124 -1.126 1.00 46.16 264 LEU A CA 1
ATOM 1983 C C . LEU A 1 264 ? 23.147 -7.627 -1.072 1.00 46.16 264 LEU A C 1
ATOM 1985 O O . LEU A 1 264 ? 23.711 -6.846 -1.846 1.00 46.16 264 LEU A O 1
ATOM 1989 N N . ILE A 1 265 ? 22.268 -7.222 -0.158 1.00 45.84 265 ILE A N 1
ATOM 1990 C CA . ILE A 1 265 ? 22.138 -5.823 0.253 1.00 45.84 265 ILE A CA 1
ATOM 1991 C C . ILE A 1 265 ? 23.365 -5.521 1.130 1.00 45.84 265 ILE A C 1
ATOM 1993 O O . ILE A 1 265 ? 23.273 -5.230 2.313 1.00 45.84 265 ILE A O 1
ATOM 1997 N N . ALA A 1 266 ? 24.559 -5.715 0.569 1.00 35.00 266 ALA A N 1
ATOM 1998 C CA . ALA A 1 266 ? 25.814 -5.550 1.268 1.00 35.00 266 ALA A CA 1
ATOM 1999 C C . ALA A 1 266 ? 26.079 -4.053 1.430 1.00 35.00 266 ALA A C 1
ATOM 2001 O O . ALA A 1 266 ? 26.445 -3.385 0.466 1.00 35.00 266 ALA A O 1
ATOM 2002 N N . TRP A 1 267 ? 25.938 -3.558 2.662 1.00 29.89 267 TRP A N 1
ATOM 2003 C CA . TRP A 1 267 ? 26.869 -2.615 3.303 1.00 29.89 267 TRP A CA 1
ATOM 2004 C C . TRP A 1 267 ? 27.045 -1.197 2.709 1.00 29.89 267 TRP A C 1
ATOM 2006 O O . TRP A 1 267 ? 27.649 -0.330 3.340 1.00 29.89 267 TRP A O 1
ATOM 2016 N N . SER A 1 268 ? 26.527 -0.877 1.524 1.00 30.44 268 SER A N 1
ATOM 2017 C CA . SER A 1 268 ? 26.912 0.354 0.816 1.00 30.44 268 SER A CA 1
ATOM 2018 C C . SER A 1 268 ? 26.235 1.643 1.306 1.00 30.44 268 SER A C 1
ATOM 2020 O O . SER A 1 268 ? 26.493 2.697 0.734 1.00 30.44 268 SER A O 1
ATOM 2022 N N . ALA A 1 269 ? 25.421 1.602 2.368 1.00 33.41 269 ALA A N 1
ATOM 2023 C CA . ALA A 1 269 ? 24.869 2.808 2.997 1.00 33.41 269 ALA A CA 1
ATOM 2024 C C . ALA A 1 269 ? 25.745 3.389 4.133 1.00 33.41 269 ALA A C 1
ATOM 2026 O O . ALA A 1 269 ? 25.526 4.528 4.532 1.00 33.41 269 ALA A O 1
ATOM 2027 N N . CYS A 1 270 ? 26.783 2.685 4.608 1.00 31.95 270 CYS A N 1
ATOM 2028 C CA . CYS A 1 270 ? 27.626 3.142 5.729 1.00 31.95 270 CYS A CA 1
ATOM 2029 C C . CYS A 1 270 ? 29.000 3.720 5.327 1.00 31.95 270 CYS A C 1
ATOM 2031 O O . CYS A 1 270 ? 29.931 3.706 6.131 1.00 31.95 270 CYS A O 1
ATOM 2033 N N . LEU A 1 271 ? 29.176 4.235 4.103 1.00 30.77 271 LEU A N 1
ATOM 2034 C CA . LEU A 1 271 ? 30.481 4.757 3.644 1.00 30.77 271 LEU A CA 1
ATOM 2035 C C . LEU A 1 271 ? 30.583 6.276 3.461 1.00 30.77 271 LEU A C 1
ATOM 2037 O O . LEU A 1 271 ? 31.500 6.757 2.798 1.00 30.77 271 LEU A O 1
ATOM 2041 N N . SER A 1 272 ? 29.744 7.061 4.135 1.00 34.44 272 SER A N 1
ATOM 2042 C CA . SER A 1 272 ? 30.029 8.494 4.287 1.00 34.44 272 SER A CA 1
ATOM 2043 C C . SER A 1 272 ? 29.427 9.090 5.559 1.00 34.44 272 SER A C 1
ATOM 2045 O O . SER A 1 272 ? 28.439 9.813 5.512 1.00 34.44 272 SER A O 1
ATOM 2047 N N . GLY A 1 273 ? 30.057 8.806 6.698 1.00 30.98 273 GLY A N 1
ATOM 2048 C CA . GLY A 1 273 ? 29.810 9.514 7.956 1.00 30.98 273 GLY A CA 1
ATOM 2049 C C . GLY A 1 273 ? 30.351 8.724 9.139 1.00 30.98 273 GLY A C 1
ATOM 2050 O O . GLY A 1 273 ? 29.678 7.844 9.653 1.00 30.98 273 GLY A O 1
ATOM 2051 N N . GLY A 1 274 ? 31.603 8.970 9.520 1.00 32.84 274 GLY A N 1
ATOM 2052 C CA . GLY A 1 274 ? 32.279 8.184 10.548 1.00 32.84 274 GLY A CA 1
ATOM 2053 C C . GLY A 1 274 ? 31.737 8.413 11.960 1.00 32.84 274 GLY A C 1
ATOM 2054 O O . GLY A 1 274 ? 31.648 9.556 12.391 1.00 32.84 274 GLY A O 1
ATOM 2055 N N . LEU A 1 275 ? 31.468 7.321 12.683 1.00 28.48 275 LEU A N 1
ATOM 2056 C CA . LEU A 1 275 ? 31.990 6.999 14.023 1.00 28.48 275 LEU A CA 1
ATOM 2057 C C . LEU A 1 275 ? 31.384 5.662 14.497 1.00 28.48 275 LEU A C 1
ATOM 2059 O O . LEU A 1 275 ? 30.218 5.603 14.842 1.00 28.48 275 LEU A O 1
ATOM 2063 N N . SER A 1 276 ? 32.230 4.624 14.505 1.00 36.03 276 SER A N 1
ATOM 2064 C CA . SER A 1 276 ? 32.240 3.431 15.377 1.00 36.03 276 SER A CA 1
ATOM 2065 C C . SER A 1 276 ? 30.941 2.671 15.723 1.00 36.03 276 SER A C 1
ATOM 2067 O O . SER A 1 276 ? 30.050 3.205 16.370 1.00 36.03 276 SER A O 1
ATOM 2069 N N . VAL A 1 277 ? 31.043 1.345 15.528 1.00 33.94 277 VAL A N 1
ATOM 2070 C CA . VAL A 1 277 ? 30.168 0.225 15.943 1.00 33.94 277 VAL A CA 1
ATOM 2071 C C . VAL A 1 277 ? 29.094 -0.129 14.911 1.00 33.94 277 VAL A C 1
ATOM 2073 O O . VAL A 1 277 ? 28.260 0.690 14.553 1.00 33.94 277 VAL A O 1
ATOM 2076 N N . GLY A 1 278 ? 29.179 -1.363 14.401 1.00 39.72 278 GLY A N 1
ATOM 2077 C CA . GLY A 1 278 ? 28.212 -1.938 13.474 1.00 39.72 278 GLY A CA 1
ATOM 2078 C C . GLY A 1 278 ? 26.839 -1.989 14.124 1.00 39.72 278 GLY A C 1
ATOM 2079 O O . GLY A 1 278 ? 26.634 -2.728 15.081 1.00 39.72 278 GLY A O 1
ATOM 2080 N N . VAL A 1 279 ? 25.927 -1.174 13.613 1.00 40.97 279 VAL A N 1
ATOM 2081 C CA . VAL A 1 279 ? 24.513 -1.211 13.960 1.00 40.97 279 VAL A CA 1
ATOM 2082 C C . VAL A 1 279 ? 23.771 -1.362 12.645 1.00 40.97 279 VAL A C 1
ATOM 2084 O O . VAL A 1 279 ? 23.912 -0.552 11.729 1.00 40.97 279 VAL A O 1
ATOM 2087 N N . CYS A 1 280 ? 23.034 -2.458 12.528 1.00 47.66 280 CYS A N 1
ATOM 2088 C CA . CYS A 1 280 ? 22.090 -2.655 11.449 1.00 47.66 280 CYS A CA 1
ATOM 2089 C C . CYS A 1 280 ? 20.874 -1.770 11.776 1.00 47.66 280 CYS A C 1
ATOM 2091 O O . CYS A 1 280 ? 20.068 -2.123 12.632 1.00 47.66 280 CYS A O 1
ATOM 2093 N N . ASP A 1 281 ? 20.792 -0.573 11.189 1.00 45.19 281 ASP A N 1
ATOM 2094 C CA . ASP A 1 281 ? 19.777 0.413 11.600 1.00 45.19 281 ASP A CA 1
ATOM 2095 C C . ASP A 1 281 ? 18.352 0.036 11.155 1.00 45.19 281 ASP A C 1
ATOM 2097 O O . ASP A 1 281 ? 17.389 0.416 11.819 1.00 45.19 281 ASP A O 1
ATOM 2101 N N . VAL A 1 282 ? 18.181 -0.719 10.057 1.00 49.81 282 VAL A N 1
ATOM 2102 C CA . VAL A 1 282 ? 16.861 -1.191 9.595 1.00 49.81 282 VAL A CA 1
ATOM 2103 C C . VAL A 1 282 ? 16.980 -2.505 8.816 1.00 49.81 282 VAL A C 1
ATOM 2105 O O . VAL A 1 282 ? 17.557 -2.548 7.729 1.00 49.81 282 VAL A O 1
ATOM 2108 N N . CYS A 1 283 ? 16.346 -3.555 9.335 1.00 46.88 283 CYS A N 1
ATOM 2109 C CA . CYS A 1 283 ? 16.128 -4.824 8.649 1.00 46.88 283 CYS A CA 1
ATOM 2110 C C . CYS A 1 283 ? 14.726 -4.809 7.988 1.00 46.88 283 CYS A C 1
ATOM 2112 O O . CYS A 1 283 ? 13.712 -4.633 8.663 1.00 46.88 283 CYS A O 1
ATOM 2114 N N . TYR A 1 284 ? 14.641 -4.938 6.658 1.00 50.12 284 TYR A N 1
ATOM 2115 C CA . TYR A 1 284 ? 13.355 -4.914 5.932 1.00 50.12 284 TYR A CA 1
ATOM 2116 C C . TYR A 1 284 ? 12.620 -6.269 6.006 1.00 50.12 284 TYR A C 1
ATOM 2118 O O . TYR A 1 284 ? 13.221 -7.292 6.322 1.00 50.12 284 TYR A O 1
ATOM 2126 N N . ASN A 1 285 ? 11.315 -6.283 5.693 1.00 39.94 285 ASN A N 1
ATOM 2127 C CA . ASN A 1 285 ? 10.463 -7.488 5.634 1.00 39.94 285 ASN A CA 1
ATOM 2128 C C . ASN A 1 285 ? 10.408 -8.313 6.934 1.00 39.94 285 ASN A C 1
ATOM 2130 O O . ASN A 1 285 ? 10.396 -9.541 6.900 1.00 39.94 285 ASN A O 1
ATOM 2134 N N . GLY A 1 286 ? 10.377 -7.643 8.089 1.00 42.59 286 GLY A N 1
ATOM 2135 C CA . GLY A 1 286 ? 10.293 -8.324 9.385 1.00 42.59 286 GLY A CA 1
ATOM 2136 C C . GLY A 1 286 ? 11.576 -9.055 9.788 1.00 42.59 286 GLY A C 1
ATOM 2137 O O . GLY A 1 286 ? 11.537 -9.881 10.698 1.00 42.59 286 GLY A O 1
ATOM 2138 N N . GLY A 1 287 ? 12.701 -8.766 9.121 1.00 49.38 287 GLY A N 1
ATOM 2139 C CA . GLY A 1 287 ? 14.010 -9.248 9.537 1.00 49.38 287 GLY A CA 1
ATOM 2140 C C . GLY A 1 287 ? 14.402 -8.709 10.913 1.00 49.38 287 GLY A C 1
ATOM 2141 O O . GLY A 1 287 ? 14.134 -7.553 11.241 1.00 49.38 287 GLY A O 1
ATOM 2142 N N . VAL A 1 288 ? 15.042 -9.556 11.712 1.00 52.75 288 VAL A N 1
ATOM 2143 C CA . VAL A 1 288 ? 15.625 -9.206 13.010 1.00 52.75 288 VAL A CA 1
ATOM 2144 C C . VAL A 1 288 ? 17.108 -8.962 12.798 1.00 52.75 288 VAL A C 1
ATOM 2146 O O . VAL A 1 288 ? 17.782 -9.763 12.159 1.00 52.75 288 VAL A O 1
ATOM 2149 N N . CYS A 1 289 ? 17.622 -7.849 13.299 1.00 52.38 289 CYS A N 1
ATOM 2150 C CA . CYS A 1 289 ? 19.041 -7.561 13.184 1.00 52.38 289 CYS A CA 1
ATOM 2151 C C . CYS A 1 289 ? 19.827 -8.364 14.232 1.00 52.38 289 CYS A C 1
ATOM 2153 O O . CYS A 1 289 ? 19.398 -8.451 15.379 1.00 52.38 289 CYS A O 1
ATOM 2155 N N . ASP A 1 290 ? 20.940 -8.972 13.826 1.00 52.81 290 ASP A N 1
ATOM 2156 C CA . ASP A 1 290 ? 21.837 -9.719 14.706 1.00 52.81 290 ASP A CA 1
ATOM 2157 C C . ASP A 1 290 ? 22.824 -8.772 15.403 1.00 52.81 290 ASP A C 1
ATOM 2159 O O . ASP A 1 290 ? 23.587 -8.052 14.754 1.00 52.81 290 ASP A O 1
ATOM 2163 N N . ASP A 1 291 ? 22.799 -8.782 16.734 1.00 45.78 291 ASP A N 1
ATOM 2164 C CA . ASP A 1 291 ? 23.530 -7.841 17.587 1.00 45.78 291 ASP A CA 1
ATOM 2165 C C . ASP A 1 291 ? 25.062 -8.027 17.540 1.00 45.78 291 ASP A C 1
ATOM 2167 O O . ASP A 1 291 ? 25.807 -7.100 17.864 1.00 45.78 291 ASP A O 1
ATOM 2171 N N . GLU A 1 292 ? 25.549 -9.221 17.175 1.00 47.25 292 GLU A N 1
ATOM 2172 C CA . GLU A 1 292 ? 26.981 -9.559 17.174 1.00 47.25 292 GLU A CA 1
ATOM 2173 C C . GLU A 1 292 ? 27.635 -9.330 15.807 1.00 47.25 292 GLU A C 1
ATOM 2175 O O . GLU A 1 292 ? 28.793 -8.909 15.725 1.00 47.25 292 GLU A O 1
ATOM 2180 N N . THR A 1 293 ? 26.905 -9.606 14.731 1.00 54.97 293 THR A N 1
ATOM 2181 C CA . THR A 1 293 ? 27.406 -9.559 13.349 1.00 54.97 293 THR A CA 1
ATOM 2182 C C . THR A 1 293 ? 26.963 -8.308 12.600 1.00 54.97 293 THR A C 1
ATOM 2184 O O . THR A 1 293 ? 27.671 -7.853 11.700 1.00 54.97 293 THR A O 1
ATOM 2187 N N . GLY A 1 294 ? 25.831 -7.715 12.987 1.00 52.28 294 GLY A N 1
ATOM 2188 C CA . GLY A 1 294 ? 25.197 -6.627 12.251 1.00 52.28 294 GLY A CA 1
ATOM 2189 C C . GLY A 1 294 ? 24.493 -7.089 10.973 1.00 52.28 294 GLY A C 1
ATOM 2190 O O . GLY A 1 294 ? 24.233 -6.254 10.108 1.00 52.28 294 GLY A O 1
ATOM 2191 N N . ASP A 1 295 ? 24.194 -8.383 10.838 1.00 54.41 295 ASP A N 1
ATOM 2192 C CA . ASP A 1 295 ? 23.482 -8.953 9.691 1.00 54.41 295 ASP A CA 1
ATOM 2193 C C . ASP A 1 295 ? 21.957 -8.953 9.902 1.00 54.41 295 ASP A C 1
ATOM 2195 O O . ASP A 1 295 ? 21.454 -9.041 11.023 1.00 54.41 295 ASP A O 1
ATOM 2199 N N . CYS A 1 296 ? 21.191 -8.877 8.810 1.00 57.78 296 CYS A N 1
ATOM 2200 C CA . CYS A 1 296 ? 19.737 -9.034 8.863 1.00 57.78 296 CYS A CA 1
ATOM 2201 C C . CYS A 1 296 ? 19.358 -10.523 8.835 1.00 57.78 296 CYS A C 1
ATOM 2203 O O . CYS A 1 296 ? 19.538 -11.192 7.815 1.00 57.78 296 CYS A O 1
ATOM 2205 N N . ILE A 1 297 ? 18.763 -11.031 9.912 1.00 57.47 297 ILE A N 1
ATOM 2206 C CA . ILE A 1 297 ? 18.153 -12.362 9.967 1.00 57.47 297 ILE A CA 1
ATOM 2207 C C . ILE A 1 297 ? 16.704 -12.248 9.492 1.00 57.47 297 ILE A C 1
ATOM 2209 O O . ILE A 1 297 ? 15.818 -11.829 10.236 1.00 57.47 297 ILE A O 1
ATOM 2213 N N . CYS A 1 298 ? 16.445 -12.621 8.242 1.00 50.31 298 CYS A N 1
ATOM 2214 C CA . CYS A 1 298 ? 15.083 -12.677 7.714 1.00 50.31 298 CYS A CA 1
ATOM 2215 C C . CYS A 1 298 ? 14.353 -13.942 8.212 1.00 50.31 298 CYS A C 1
ATOM 2217 O O . CYS A 1 298 ? 14.965 -15.016 8.222 1.00 50.31 298 CYS A O 1
ATOM 2219 N N . PRO A 1 299 ? 13.067 -13.858 8.607 1.00 39.91 299 PRO A N 1
ATOM 2220 C CA . PRO A 1 299 ? 12.262 -15.048 8.873 1.00 39.91 299 PRO A CA 1
ATOM 2221 C C . PRO A 1 299 ? 12.101 -15.906 7.597 1.00 39.91 299 PRO A C 1
ATOM 2223 O O . PRO A 1 299 ? 12.223 -15.366 6.494 1.00 39.91 299 PRO A O 1
ATOM 2226 N N . PRO A 1 300 ? 11.885 -17.229 7.746 1.00 38.41 300 PRO A N 1
ATOM 2227 C CA . PRO A 1 300 ? 11.755 -18.167 6.627 1.00 38.41 300 PRO A CA 1
ATOM 2228 C C . PRO A 1 300 ? 10.536 -17.905 5.737 1.00 38.41 300 PRO A C 1
ATOM 2230 O O . PRO A 1 300 ? 9.509 -17.413 6.259 1.00 38.41 300 PRO A O 1
#